Protein AF-A0A658KH07-F1 (afdb_monomer)

Foldseek 3Di:
DDDDDDDDPPPDVVVVVVVVVVVVVVVVVVVVVVVVVVVVVVVVVVVVVVVVLVVVLVVVLVVVVVVLLVLQQVVLVVLLVVVQVCVVVDDDPVNQVVSLCVQLVSQVVRPQWPKKFWAFLQQFTSHMVDPPDRDGDGCCVPPLFVCLQVDLDQGWDFDAFDQDPVPRATWTKIKGFRAHPVSHGGTMIITTGGPVSSVVVSVPRDDPPPDDDDDADPVGHD

Organism: NCBI:txid251724

Sequence (222 aa):
MKHVYRPSVRLAPSMLTKALIGFIALVCVSLVLATAWQMNQSRRERVATATITVSNIVLAAEQQAQDTVRQADNTLRDLVERVERVEHDGVEGPQQARLAKRMAQDVLNVNGIQGLFIYDAQGNWVANSFSRGIQLKNNSDRAYFVYHRDNADESIHIGSIIESRSTGDRVIPISRRINTADGTFAGVALATVPVAYFQSFFKRMDVDDKGVIFLALNNGDL

pLDDT: mean 85.69, std 12.91, range [44.59, 98.06]

Nearest PDB structures (foldseek):
  3lif-assembly2_B  TM=9.252E-01  e=1.964E-10  Rhodopseudomonas palustris
  4jgp-assembly1_B  TM=6.592E-01  e=9.433E-08  Bacillus subtilis subsp. subtilis str. 168
  7dud-assembly1_B  TM=7.055E-01  e=9.526E-06  Staphylococcus aureus
  4ywz-assembly2_A  TM=7.129E-01  e=6.187E-05  Staphylococcus aureus
  6iov-assembly1_B-2  TM=5.496E-01  e=1.229E-04  Vibrio cholerae

Structure (mmCIF, N/CA/C/O backbone):
data_AF-A0A658KH07-F1
#
_entry.id   AF-A0A658KH07-F1
#
loop_
_atom_site.group_PDB
_atom_site.id
_atom_site.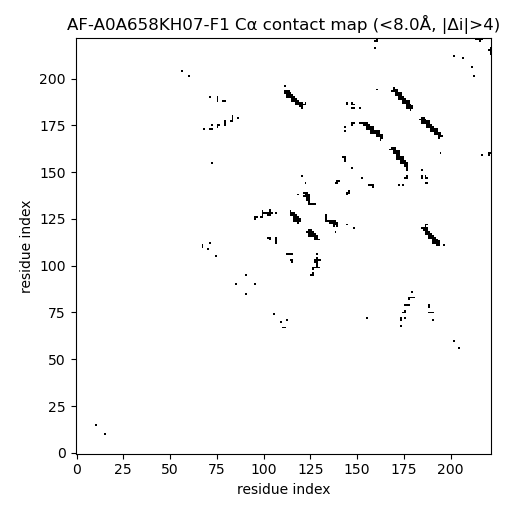type_symbol
_atom_site.label_atom_id
_atom_site.label_alt_id
_atom_site.label_comp_id
_atom_site.label_asym_id
_atom_site.label_entity_id
_atom_site.label_seq_id
_atom_site.pdbx_PDB_ins_code
_atom_site.Cartn_x
_atom_site.Cartn_y
_atom_site.Cartn_z
_atom_site.occupancy
_atom_site.B_iso_or_equiv
_atom_site.auth_seq_id
_atom_site.auth_comp_id
_atom_site.auth_asym_id
_atom_site.auth_atom_id
_atom_site.pdbx_PDB_model_num
ATOM 1 N N . MET A 1 1 ? 80.706 3.702 -67.079 1.00 48.28 1 MET A N 1
ATOM 2 C CA . MET A 1 1 ? 79.415 4.426 -67.018 1.00 48.28 1 MET A CA 1
ATOM 3 C C . MET A 1 1 ? 78.504 3.911 -68.130 1.00 48.28 1 MET A C 1
ATOM 5 O O . MET A 1 1 ? 78.851 4.071 -69.290 1.00 48.28 1 MET A O 1
ATOM 9 N N . LYS A 1 2 ? 77.386 3.250 -67.800 1.00 44.97 2 LYS A N 1
ATOM 10 C CA . LYS A 1 2 ? 76.281 2.951 -68.732 1.00 44.97 2 LYS A CA 1
ATOM 11 C C . LYS A 1 2 ? 74.980 3.340 -68.026 1.00 44.97 2 LYS A C 1
ATOM 13 O O . LYS A 1 2 ? 74.675 2.794 -66.970 1.00 44.97 2 LYS A O 1
ATOM 18 N N . HIS A 1 3 ? 74.290 4.343 -68.563 1.00 50.62 3 HIS A N 1
ATOM 19 C CA . HIS A 1 3 ? 73.028 4.861 -68.036 1.00 50.62 3 HIS A CA 1
ATOM 20 C C . HIS A 1 3 ? 71.914 3.819 -68.202 1.00 50.62 3 HIS A C 1
ATOM 22 O O . HIS A 1 3 ? 71.651 3.357 -69.310 1.00 50.62 3 HIS A O 1
ATOM 28 N N . VAL A 1 4 ? 71.257 3.466 -67.098 1.00 56.69 4 VAL A N 1
ATOM 29 C CA . VAL A 1 4 ? 70.065 2.609 -67.074 1.00 56.69 4 VAL A CA 1
ATOM 30 C C . VAL A 1 4 ? 68.840 3.475 -67.379 1.00 56.69 4 VAL A C 1
ATOM 32 O O . VAL A 1 4 ? 68.503 4.373 -66.609 1.00 56.69 4 VAL A O 1
ATOM 35 N N . TYR A 1 5 ? 68.181 3.214 -68.507 1.00 53.81 5 TYR A N 1
ATOM 36 C CA . TYR A 1 5 ? 66.928 3.856 -68.907 1.00 53.81 5 TYR A CA 1
ATOM 37 C C . TYR A 1 5 ? 65.752 3.160 -68.205 1.00 53.81 5 TYR A C 1
ATOM 39 O O . TYR A 1 5 ? 65.495 1.981 -68.445 1.00 53.81 5 TYR A O 1
ATOM 47 N N . ARG A 1 6 ? 65.047 3.869 -67.315 1.00 51.59 6 ARG A N 1
ATOM 48 C CA . ARG A 1 6 ? 63.796 3.391 -66.703 1.00 51.59 6 ARG A CA 1
ATOM 49 C C . ARG A 1 6 ? 62.614 3.806 -67.589 1.00 51.59 6 ARG A C 1
ATOM 51 O O . ARG A 1 6 ? 62.424 5.008 -67.775 1.00 51.59 6 ARG A O 1
ATOM 58 N N . PRO A 1 7 ? 61.803 2.872 -68.116 1.00 48.72 7 PRO A N 1
ATOM 59 C CA . PRO A 1 7 ? 60.614 3.237 -68.872 1.00 48.72 7 PRO A CA 1
ATOM 60 C C . PRO A 1 7 ? 59.591 3.869 -67.921 1.00 48.72 7 PRO A C 1
ATOM 62 O O . PRO A 1 7 ? 59.167 3.259 -66.940 1.00 48.72 7 PRO A O 1
ATOM 65 N N . SER A 1 8 ? 59.206 5.113 -68.199 1.00 56.94 8 SER A N 1
ATOM 66 C CA . SER A 1 8 ? 58.092 5.769 -67.517 1.00 56.94 8 SER A CA 1
ATOM 67 C C . SER A 1 8 ? 56.792 5.263 -68.138 1.00 56.94 8 SER A C 1
ATOM 69 O O . SER A 1 8 ? 56.456 5.591 -69.273 1.00 56.94 8 SER A O 1
ATOM 71 N N . VAL A 1 9 ? 56.066 4.419 -67.404 1.00 60.84 9 VAL A N 1
ATOM 72 C CA . VAL A 1 9 ? 54.724 3.975 -67.794 1.00 60.84 9 VAL A CA 1
ATOM 73 C C . VAL A 1 9 ? 53.799 5.192 -67.733 1.00 60.84 9 VAL A C 1
ATOM 75 O O . VAL A 1 9 ? 53.336 5.584 -66.664 1.00 60.84 9 VAL A O 1
ATOM 78 N N . ARG A 1 10 ? 53.551 5.836 -68.878 1.00 58.81 10 ARG A N 1
ATOM 79 C CA . ARG A 1 10 ? 52.504 6.857 -69.003 1.00 58.81 10 ARG A CA 1
ATOM 80 C C . ARG A 1 10 ? 51.160 6.136 -69.056 1.00 58.81 10 ARG A C 1
ATOM 82 O O . ARG A 1 10 ? 50.772 5.614 -70.096 1.00 58.81 10 ARG A O 1
ATOM 89 N N . LEU A 1 11 ? 50.479 6.066 -67.916 1.00 57.81 11 LEU A N 1
ATOM 90 C CA . LEU A 1 11 ? 49.104 5.576 -67.825 1.00 57.81 11 LEU A CA 1
ATOM 91 C C . LEU A 1 11 ? 48.203 6.407 -68.752 1.00 57.81 11 LEU A C 1
ATOM 93 O O . LEU A 1 11 ? 48.223 7.637 -68.700 1.00 57.81 11 LEU A O 1
ATOM 97 N N . ALA A 1 12 ? 47.414 5.741 -69.598 1.00 65.38 12 ALA A N 1
ATOM 98 C CA . ALA A 1 12 ? 46.430 6.419 -70.435 1.00 65.38 12 ALA A CA 1
ATOM 99 C C . ALA A 1 12 ? 45.398 7.142 -69.541 1.00 65.38 12 ALA A C 1
ATOM 101 O O . ALA A 1 12 ? 44.956 6.561 -68.543 1.00 65.38 12 ALA A O 1
ATOM 102 N N . PRO A 1 13 ? 44.969 8.373 -69.881 1.00 69.56 13 PRO A N 1
ATOM 103 C CA . PRO A 1 13 ? 44.075 9.172 -69.037 1.00 69.56 13 PRO A CA 1
ATOM 104 C C . PRO A 1 13 ? 42.762 8.447 -68.687 1.00 69.56 13 PRO A C 1
ATOM 106 O O . PRO A 1 13 ? 42.259 8.589 -67.578 1.00 69.56 13 PRO A O 1
ATOM 109 N N . SER A 1 14 ? 42.264 7.570 -69.567 1.00 72.69 14 SER A N 1
ATOM 110 C CA . SER A 1 14 ? 41.072 6.744 -69.326 1.00 72.69 14 SER A CA 1
ATOM 111 C C . SER A 1 14 ? 41.254 5.652 -68.259 1.00 72.69 14 SER A C 1
ATOM 113 O O . SER A 1 14 ? 40.282 5.278 -67.601 1.00 72.69 14 SER A O 1
ATOM 115 N N . MET A 1 15 ? 42.474 5.140 -68.053 1.00 79.00 15 MET A N 1
ATOM 116 C CA . MET A 1 15 ? 42.769 4.161 -66.996 1.00 79.00 15 MET A CA 1
ATOM 117 C C . MET A 1 15 ? 42.831 4.831 -65.620 1.00 79.00 15 MET A C 1
ATOM 119 O O . MET A 1 15 ? 42.319 4.276 -64.649 1.00 79.00 15 MET A O 1
ATOM 123 N N . LEU A 1 16 ? 43.383 6.046 -65.550 1.00 82.06 16 LEU A N 1
ATOM 124 C CA . LEU A 1 16 ? 43.396 6.875 -64.340 1.00 82.06 16 LEU A CA 1
ATOM 125 C C . LEU A 1 16 ? 41.977 7.254 -63.894 1.00 82.06 16 LEU A C 1
ATOM 127 O O . LEU A 1 16 ? 41.654 7.111 -62.717 1.00 82.06 16 LEU A O 1
ATOM 131 N N . THR A 1 17 ? 41.101 7.656 -64.822 1.00 84.88 17 THR A N 1
ATOM 132 C CA . THR A 1 17 ? 39.700 7.977 -64.498 1.00 84.88 17 THR A CA 1
ATOM 133 C C . THR A 1 17 ? 38.938 6.763 -63.961 1.00 84.88 17 THR A C 1
ATOM 135 O O . THR A 1 17 ? 38.240 6.879 -62.957 1.00 84.88 17 THR A O 1
ATOM 138 N N . LYS A 1 18 ? 39.096 5.578 -64.571 1.00 87.94 18 LYS A N 1
ATOM 139 C CA . LYS A 1 18 ? 38.458 4.339 -64.085 1.00 87.94 18 LYS A CA 1
ATOM 140 C C . LYS A 1 18 ? 38.958 3.934 -62.696 1.00 87.94 18 LYS A C 1
ATOM 142 O O . LYS A 1 18 ? 38.151 3.540 -61.858 1.00 87.94 18 LYS A O 1
ATOM 147 N N . ALA A 1 19 ? 40.261 4.063 -62.441 1.00 89.56 19 ALA A N 1
ATOM 148 C CA . ALA A 1 19 ? 40.843 3.791 -61.128 1.00 89.56 19 ALA A CA 1
ATOM 149 C C . ALA A 1 19 ? 40.321 4.763 -60.056 1.00 89.56 19 ALA A C 1
ATOM 151 O O . ALA A 1 19 ? 39.967 4.330 -58.962 1.00 89.56 19 ALA A O 1
ATOM 152 N N . LEU A 1 20 ? 40.203 6.054 -60.386 1.00 93.00 20 LEU A N 1
ATOM 153 C CA . LEU A 1 20 ? 39.648 7.064 -59.483 1.00 93.00 20 LEU A CA 1
ATOM 154 C C . LEU A 1 20 ? 38.175 6.786 -59.152 1.00 93.00 20 LEU A C 1
ATOM 156 O O . LEU A 1 20 ? 37.800 6.819 -57.984 1.00 93.00 20 LEU A O 1
ATOM 160 N N . ILE A 1 21 ? 37.353 6.459 -60.156 1.00 93.38 21 ILE A N 1
ATOM 161 C CA . ILE A 1 21 ? 35.941 6.094 -59.952 1.00 93.38 21 ILE A CA 1
ATOM 162 C C . ILE A 1 21 ? 35.830 4.852 -59.061 1.00 93.38 21 ILE A C 1
ATOM 164 O O . ILE A 1 21 ? 35.035 4.844 -58.124 1.00 93.38 21 ILE A O 1
ATOM 168 N N . GLY A 1 22 ? 36.647 3.824 -59.313 1.00 94.31 22 GLY A N 1
ATOM 169 C CA . GLY A 1 22 ? 36.680 2.616 -58.486 1.00 94.31 22 GLY A CA 1
ATOM 170 C C . GLY A 1 22 ? 37.075 2.903 -57.036 1.00 94.31 22 GLY A C 1
ATOM 171 O O . GLY A 1 22 ? 36.444 2.388 -56.117 1.00 94.31 22 GLY A O 1
ATOM 172 N N . PHE A 1 23 ? 38.066 3.772 -56.821 1.00 94.56 23 PHE A N 1
ATOM 173 C CA . PHE A 1 23 ? 38.479 4.197 -55.485 1.00 94.56 23 PHE A CA 1
ATOM 174 C C . PHE A 1 23 ? 37.371 4.967 -54.755 1.00 94.56 23 PHE A C 1
ATOM 176 O O . PHE A 1 23 ? 37.061 4.644 -53.612 1.00 94.56 23 PHE A O 1
ATOM 183 N N . ILE A 1 24 ? 36.727 5.933 -55.422 1.00 95.31 24 ILE A N 1
ATOM 184 C CA . ILE A 1 24 ? 35.600 6.688 -54.852 1.00 95.31 24 ILE A CA 1
ATOM 185 C C . ILE A 1 24 ? 34.456 5.738 -54.481 1.00 95.31 24 ILE A C 1
ATOM 187 O O . ILE A 1 24 ? 33.947 5.804 -53.365 1.00 95.31 24 ILE A O 1
ATOM 191 N N . ALA A 1 25 ? 34.090 4.815 -55.376 1.00 95.38 25 ALA A N 1
ATOM 192 C CA . ALA A 1 25 ? 33.047 3.829 -55.110 1.00 95.38 25 ALA A CA 1
ATOM 193 C C . ALA A 1 25 ? 33.390 2.948 -53.898 1.00 95.38 25 ALA A C 1
ATOM 195 O O . ALA A 1 25 ? 32.535 2.722 -53.043 1.00 95.38 25 ALA A O 1
ATOM 196 N N . LEU A 1 26 ? 34.644 2.504 -53.780 1.00 96.12 26 LEU A N 1
ATOM 197 C CA . LEU A 1 26 ? 35.117 1.713 -52.644 1.00 96.12 26 LEU A CA 1
ATOM 198 C C . LEU A 1 26 ? 35.025 2.493 -51.325 1.00 96.12 26 LEU A C 1
ATOM 200 O O . LEU A 1 26 ? 34.561 1.940 -50.328 1.00 96.12 26 LEU A O 1
ATOM 204 N N . VAL A 1 27 ? 35.410 3.772 -51.320 1.00 96.12 27 VAL A N 1
ATOM 205 C CA . VAL A 1 27 ? 35.283 4.651 -50.145 1.00 96.12 27 VAL A CA 1
ATOM 206 C C . VAL A 1 27 ? 33.814 4.865 -49.773 1.00 96.12 27 VAL A C 1
ATOM 208 O O . VAL A 1 27 ? 33.457 4.791 -48.601 1.00 96.12 27 VAL A O 1
ATOM 211 N N . CYS A 1 28 ? 32.926 5.076 -50.746 1.00 96.19 28 CYS A N 1
ATOM 212 C CA . CYS A 1 28 ? 31.494 5.198 -50.473 1.00 96.19 28 CYS A CA 1
ATOM 213 C C . CYS A 1 28 ? 30.920 3.912 -49.862 1.00 96.19 28 CYS A C 1
ATOM 215 O O . CYS A 1 28 ? 30.191 3.977 -48.874 1.00 96.19 28 CYS A O 1
ATOM 217 N N . VAL A 1 29 ? 31.274 2.742 -50.403 1.00 96.69 29 VAL A N 1
ATOM 218 C CA . VAL A 1 29 ? 30.827 1.445 -49.872 1.00 96.69 29 VAL A CA 1
ATOM 219 C C . VAL A 1 29 ? 31.353 1.217 -48.454 1.00 96.69 29 VAL A C 1
ATOM 221 O O . VAL A 1 29 ? 30.588 0.789 -47.590 1.00 96.69 29 VAL A O 1
ATOM 224 N N . SER A 1 30 ? 32.621 1.534 -48.176 1.00 95.75 30 SER A N 1
ATOM 225 C CA . SER A 1 30 ? 33.183 1.364 -46.832 1.00 95.75 30 SER A CA 1
ATOM 226 C C . SER A 1 30 ? 32.513 2.281 -45.806 1.00 95.75 30 SER A C 1
ATOM 228 O O . SER A 1 30 ? 32.202 1.828 -44.706 1.00 95.75 30 SER A O 1
ATOM 230 N N . LEU A 1 31 ? 32.196 3.527 -46.177 1.00 96.25 31 LEU A N 1
ATOM 231 C CA . LEU A 1 31 ? 31.442 4.455 -45.329 1.00 96.25 31 LEU A CA 1
ATOM 232 C C . LEU A 1 31 ? 30.013 3.960 -45.057 1.00 96.25 31 LEU A C 1
ATOM 234 O O . LEU A 1 31 ? 29.546 4.024 -43.918 1.00 96.25 31 LEU A O 1
ATOM 238 N N . VAL A 1 32 ? 29.321 3.423 -46.065 1.00 96.19 32 VAL A N 1
ATOM 239 C CA . VAL A 1 32 ? 27.976 2.841 -45.894 1.00 96.19 32 VAL A CA 1
ATOM 240 C C . VAL A 1 32 ? 28.018 1.624 -44.967 1.00 96.19 32 VAL A C 1
ATOM 242 O O . VAL A 1 32 ? 27.189 1.506 -44.069 1.00 96.19 32 VAL A O 1
ATOM 245 N N . LEU A 1 33 ? 29.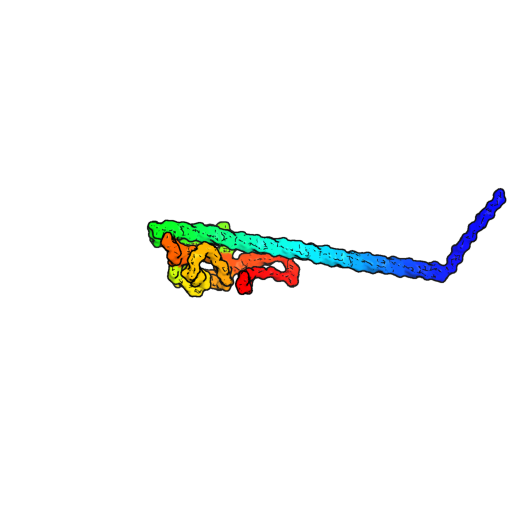006 0.741 -45.124 1.00 96.62 33 LEU A N 1
ATOM 246 C CA . LEU A 1 33 ? 29.155 -0.429 -44.255 1.00 96.62 33 LEU A CA 1
ATOM 247 C C . LEU A 1 33 ? 29.499 -0.031 -42.816 1.00 96.62 33 LEU A C 1
ATOM 249 O O . LEU A 1 33 ? 28.896 -0.553 -41.879 1.00 96.62 33 LEU A O 1
ATOM 253 N N . ALA A 1 34 ? 30.417 0.921 -42.633 1.00 95.38 34 ALA A N 1
ATOM 254 C CA . ALA A 1 34 ? 30.789 1.424 -41.315 1.00 95.38 34 ALA A CA 1
ATOM 255 C C . ALA A 1 34 ? 29.597 2.078 -40.601 1.00 95.38 34 ALA A C 1
ATOM 257 O O . ALA A 1 34 ? 29.340 1.789 -39.434 1.00 95.38 34 ALA A O 1
ATOM 258 N N . THR A 1 35 ? 28.821 2.906 -41.305 1.00 94.25 35 THR A N 1
ATOM 259 C CA . THR A 1 35 ? 27.626 3.552 -40.735 1.00 94.25 35 THR A CA 1
ATOM 260 C C . THR A 1 35 ? 26.515 2.548 -40.432 1.00 94.25 35 THR A C 1
ATOM 262 O O . THR A 1 35 ? 25.900 2.635 -39.370 1.00 94.25 35 THR A O 1
ATOM 265 N N . ALA A 1 36 ? 26.284 1.554 -41.295 1.00 94.56 36 ALA A N 1
ATOM 266 C CA . ALA A 1 36 ? 25.320 0.484 -41.041 1.00 94.56 36 ALA A CA 1
ATOM 267 C C . ALA A 1 36 ? 25.716 -0.371 -39.826 1.00 94.56 36 ALA A C 1
ATOM 269 O O . ALA A 1 36 ? 24.868 -0.707 -38.993 1.00 94.56 36 ALA A O 1
ATOM 270 N N . TRP A 1 37 ? 27.005 -0.682 -39.684 1.00 95.81 37 TRP A N 1
ATOM 271 C CA . TRP A 1 37 ? 27.513 -1.413 -38.529 1.00 95.81 37 TRP A CA 1
ATOM 272 C C . TRP A 1 37 ? 27.390 -0.592 -37.241 1.00 95.81 37 TRP A C 1
ATOM 274 O O . TRP A 1 37 ? 26.835 -1.091 -36.260 1.00 95.81 37 TRP A O 1
ATOM 284 N N . GLN A 1 38 ? 27.788 0.683 -37.273 1.00 94.25 38 GLN A N 1
ATOM 285 C CA . GLN A 1 38 ? 27.636 1.613 -36.152 1.00 94.25 38 GLN A CA 1
ATOM 286 C C . GLN A 1 38 ? 26.167 1.759 -35.732 1.00 94.25 38 GLN A C 1
ATOM 288 O O . GLN A 1 38 ? 25.852 1.778 -34.543 1.00 94.25 38 GLN A O 1
ATOM 293 N N . MET A 1 39 ? 25.248 1.815 -36.699 1.00 92.62 39 MET A N 1
ATOM 294 C CA . MET A 1 39 ? 23.808 1.872 -36.450 1.00 92.62 39 MET A CA 1
ATOM 295 C C . MET A 1 39 ? 23.317 0.613 -35.729 1.00 92.62 39 MET A C 1
ATOM 297 O O . MET A 1 39 ? 22.548 0.706 -34.774 1.00 92.62 39 MET A O 1
ATOM 301 N N . ASN A 1 40 ? 23.751 -0.570 -36.170 1.00 93.56 40 ASN A N 1
ATOM 302 C CA . ASN A 1 40 ? 23.370 -1.833 -35.542 1.00 93.56 40 ASN A CA 1
ATOM 303 C C . ASN A 1 40 ? 23.936 -1.951 -34.120 1.00 93.56 40 ASN A C 1
ATOM 305 O O . ASN A 1 40 ? 23.230 -2.372 -33.205 1.00 93.56 40 ASN A O 1
ATOM 309 N N . GLN A 1 41 ? 25.181 -1.522 -33.922 1.00 92.62 41 GLN A N 1
ATOM 310 C CA . GLN A 1 41 ? 25.820 -1.504 -32.612 1.00 92.62 41 GLN A CA 1
ATOM 311 C C . GLN A 1 41 ? 25.099 -0.546 -31.655 1.00 92.62 41 GLN A C 1
ATOM 313 O O . GLN A 1 41 ? 24.686 -0.955 -30.572 1.00 92.62 41 GLN A O 1
ATOM 318 N N . SER A 1 42 ? 24.814 0.681 -32.103 1.00 90.62 42 SER A N 1
ATOM 319 C CA . SER A 1 42 ? 24.054 1.656 -31.313 1.00 90.62 42 SER A CA 1
ATOM 320 C C . SER A 1 42 ? 22.647 1.157 -30.974 1.00 90.62 42 SER A C 1
ATOM 322 O O . SER A 1 42 ? 22.163 1.383 -29.867 1.00 90.62 42 SER A O 1
ATOM 324 N N . ARG A 1 43 ? 21.976 0.442 -31.889 1.00 88.06 43 ARG A N 1
ATOM 325 C CA . ARG A 1 43 ? 20.673 -0.183 -31.602 1.00 88.06 43 ARG A CA 1
ATOM 326 C C . ARG A 1 43 ? 20.776 -1.220 -30.486 1.00 88.06 43 ARG A C 1
ATOM 328 O O . ARG A 1 43 ? 19.936 -1.209 -29.592 1.00 88.06 43 ARG A O 1
ATOM 335 N N . ARG A 1 44 ? 21.790 -2.090 -30.519 1.00 90.19 44 ARG A N 1
ATOM 336 C CA . ARG A 1 44 ? 22.006 -3.116 -29.484 1.00 90.19 44 ARG A CA 1
ATOM 337 C C . ARG A 1 44 ? 22.289 -2.496 -28.121 1.00 90.19 44 ARG A C 1
ATOM 339 O O . ARG A 1 44 ? 21.702 -2.922 -27.134 1.00 90.19 44 ARG A O 1
ATOM 346 N N . GLU A 1 45 ? 23.126 -1.465 -28.087 1.00 90.31 45 GLU A N 1
ATOM 347 C CA . GLU A 1 45 ? 23.443 -0.728 -26.862 1.00 90.31 45 GLU A CA 1
ATOM 348 C C . GLU A 1 45 ? 22.200 -0.044 -26.286 1.00 90.31 45 GLU A C 1
ATOM 350 O O . GLU A 1 45 ? 21.904 -0.222 -25.110 1.00 90.31 45 GLU A O 1
ATOM 355 N N . ARG A 1 46 ? 21.400 0.638 -27.118 1.00 85.12 46 ARG A N 1
ATOM 356 C CA . ARG A 1 46 ? 20.141 1.271 -26.684 1.00 85.12 46 ARG A CA 1
ATOM 357 C C . ARG A 1 46 ? 19.160 0.269 -26.081 1.00 85.12 46 ARG A C 1
ATOM 359 O O . ARG A 1 46 ? 18.553 0.573 -25.061 1.00 85.12 46 ARG A O 1
ATOM 366 N N . VAL A 1 47 ? 19.008 -0.909 -26.692 1.00 85.62 47 VAL A N 1
ATOM 367 C CA . VAL A 1 47 ? 18.134 -1.968 -26.159 1.00 85.62 47 VAL A CA 1
ATOM 368 C C . VAL A 1 47 ? 18.668 -2.481 -24.825 1.00 85.62 47 VAL A C 1
ATOM 370 O O . VAL A 1 47 ? 17.906 -2.557 -23.869 1.00 85.62 47 VAL A O 1
ATOM 373 N N . ALA A 1 48 ? 19.969 -2.767 -24.726 1.00 88.88 48 ALA A N 1
ATOM 374 C CA . ALA A 1 48 ? 20.575 -3.243 -23.484 1.00 88.88 48 ALA A CA 1
ATOM 375 C C . ALA A 1 48 ? 20.435 -2.222 -22.342 1.00 88.88 48 ALA A C 1
ATOM 377 O O . ALA A 1 48 ? 20.025 -2.582 -21.239 1.00 88.88 48 ALA A O 1
ATOM 378 N N . THR A 1 49 ? 20.708 -0.942 -22.610 1.00 85.62 49 THR A N 1
ATOM 379 C CA . THR A 1 49 ? 20.515 0.138 -21.636 1.00 85.62 49 THR A CA 1
ATOM 380 C C . THR A 1 49 ? 19.047 0.267 -21.233 1.00 85.62 49 THR A C 1
ATOM 382 O O . THR A 1 49 ? 18.766 0.336 -20.041 1.00 85.62 49 THR A O 1
ATOM 385 N N . ALA A 1 50 ? 18.108 0.230 -22.185 1.00 81.19 50 ALA A N 1
ATOM 386 C CA . ALA A 1 50 ? 16.677 0.288 -21.882 1.00 81.19 50 ALA A CA 1
ATOM 387 C C . ALA A 1 50 ? 16.227 -0.882 -20.992 1.00 81.19 50 ALA A C 1
ATOM 389 O O . ALA A 1 50 ? 15.507 -0.665 -20.021 1.00 81.19 50 ALA A O 1
ATOM 390 N N . THR A 1 51 ? 16.695 -2.106 -21.264 1.00 84.25 51 THR A N 1
ATOM 391 C CA . THR A 1 51 ? 16.402 -3.279 -20.427 1.00 84.25 51 THR A CA 1
ATOM 392 C C . THR A 1 51 ? 16.905 -3.097 -18.997 1.00 84.25 51 THR A C 1
ATOM 394 O O . THR A 1 51 ? 16.161 -3.362 -18.055 1.00 84.25 51 THR A O 1
ATOM 397 N N . ILE A 1 52 ? 18.138 -2.613 -18.818 1.00 86.00 52 ILE A N 1
ATOM 398 C CA . ILE A 1 52 ? 18.712 -2.376 -17.485 1.00 86.00 52 ILE A CA 1
ATOM 399 C C . ILE A 1 52 ? 17.925 -1.291 -16.741 1.00 86.00 52 ILE A C 1
ATOM 401 O O . ILE A 1 52 ? 17.565 -1.482 -15.581 1.00 86.00 52 ILE A O 1
ATOM 405 N N . THR A 1 53 ? 17.610 -0.175 -17.404 1.00 83.25 53 THR A N 1
ATOM 406 C CA . THR A 1 53 ? 16.843 0.923 -16.800 1.00 83.25 53 THR A CA 1
ATOM 407 C C . THR A 1 53 ? 15.456 0.462 -16.362 1.00 83.25 53 THR A C 1
ATOM 409 O O . THR A 1 53 ? 15.081 0.682 -15.212 1.00 83.25 53 THR A O 1
ATOM 412 N N . VAL A 1 54 ? 14.717 -0.235 -17.232 1.00 82.88 54 VAL A N 1
ATOM 413 C CA . VAL A 1 54 ? 13.387 -0.766 -16.897 1.00 82.88 54 VAL A CA 1
ATOM 414 C C . VAL A 1 54 ? 13.474 -1.770 -15.749 1.00 82.88 54 VAL A C 1
ATOM 416 O O . VAL A 1 54 ? 12.668 -1.700 -14.827 1.00 82.88 54 VAL A O 1
ATOM 419 N N . SER A 1 55 ? 14.473 -2.657 -15.747 1.00 86.19 55 SER A N 1
ATOM 420 C CA . SER A 1 55 ? 14.670 -3.606 -14.646 1.00 86.19 55 SER A CA 1
ATOM 421 C C . SER A 1 55 ? 14.897 -2.892 -13.313 1.00 86.19 55 SER A C 1
ATOM 423 O O . SER A 1 55 ? 14.304 -3.275 -12.310 1.00 86.19 55 SER A O 1
ATOM 425 N N . ASN A 1 56 ? 15.715 -1.839 -13.290 1.00 87.00 56 ASN A N 1
ATOM 426 C CA . ASN A 1 56 ? 15.975 -1.071 -12.071 1.00 87.00 56 ASN A CA 1
ATOM 427 C C . ASN A 1 56 ? 14.727 -0.317 -11.586 1.00 87.00 56 ASN A C 1
ATOM 429 O O . ASN A 1 56 ? 14.476 -0.266 -10.386 1.00 87.00 56 ASN A O 1
ATOM 433 N N . ILE A 1 57 ? 13.932 0.229 -12.510 1.00 85.88 57 ILE A N 1
ATOM 434 C CA . ILE A 1 57 ? 12.644 0.877 -12.218 1.00 85.88 57 ILE A CA 1
ATOM 435 C C . ILE A 1 57 ? 11.667 -0.120 -11.589 1.00 85.88 57 ILE A C 1
ATOM 437 O O . ILE A 1 57 ? 11.065 0.180 -10.560 1.00 85.88 57 ILE A O 1
ATOM 441 N N . VAL A 1 58 ? 11.530 -1.314 -12.175 1.00 85.50 58 VAL A N 1
ATOM 442 C CA . VAL A 1 58 ? 10.640 -2.364 -11.658 1.00 85.50 58 VAL A CA 1
ATOM 443 C C . VAL A 1 58 ? 11.091 -2.824 -10.276 1.00 85.50 58 VAL A C 1
ATOM 445 O O . VAL A 1 58 ? 10.267 -2.879 -9.370 1.00 85.50 58 VAL A O 1
ATOM 448 N N . LEU A 1 59 ? 12.389 -3.068 -10.080 1.00 89.06 59 LEU A N 1
ATOM 449 C CA . LEU A 1 59 ? 12.936 -3.449 -8.775 1.00 89.06 59 LEU A CA 1
ATOM 450 C C . LEU A 1 59 ? 12.696 -2.365 -7.715 1.00 89.06 59 LEU A C 1
ATOM 452 O O . LEU A 1 59 ? 12.307 -2.674 -6.593 1.00 89.06 59 LEU A O 1
ATOM 456 N N . ALA A 1 60 ? 12.878 -1.088 -8.063 1.00 88.12 60 ALA A N 1
ATOM 457 C CA . ALA A 1 60 ? 12.603 0.019 -7.150 1.00 88.12 60 ALA A CA 1
ATOM 458 C C . ALA A 1 60 ? 11.105 0.141 -6.818 1.00 88.12 60 ALA A C 1
ATOM 460 O O . ALA A 1 60 ? 10.747 0.401 -5.669 1.00 88.12 60 ALA A O 1
ATOM 461 N N . ALA A 1 61 ? 10.227 -0.060 -7.804 1.00 87.19 61 ALA A N 1
ATOM 462 C CA . ALA A 1 61 ? 8.780 -0.059 -7.609 1.00 87.19 61 ALA A CA 1
ATOM 463 C C . ALA A 1 61 ? 8.316 -1.222 -6.721 1.00 87.19 61 ALA A C 1
ATOM 465 O O . ALA A 1 61 ? 7.520 -1.011 -5.805 1.00 87.19 61 ALA A O 1
ATOM 466 N N . GLU A 1 62 ? 8.840 -2.425 -6.963 1.00 88.50 62 GLU A N 1
ATOM 467 C CA . GLU A 1 62 ? 8.580 -3.614 -6.154 1.00 88.50 62 GLU A CA 1
ATOM 468 C C . GLU A 1 62 ? 9.032 -3.393 -4.710 1.00 88.50 62 GLU A C 1
ATOM 470 O O . GLU A 1 62 ? 8.238 -3.569 -3.786 1.00 88.50 62 GLU A O 1
ATOM 475 N N . GLN A 1 63 ? 10.270 -2.931 -4.516 1.00 91.31 63 GLN A N 1
ATOM 476 C CA . GLN A 1 63 ? 10.818 -2.642 -3.195 1.00 91.31 63 GLN A CA 1
ATOM 477 C C . GLN A 1 63 ? 9.956 -1.615 -2.452 1.00 91.31 63 GLN A C 1
ATOM 479 O O . GLN A 1 63 ? 9.580 -1.835 -1.303 1.00 91.31 63 GLN A O 1
ATOM 484 N N . GLN A 1 64 ? 9.561 -0.529 -3.123 1.00 90.38 64 GLN A N 1
ATOM 485 C CA . GLN A 1 64 ? 8.704 0.495 -2.530 1.00 90.38 64 GLN A CA 1
ATOM 486 C C . GLN A 1 64 ? 7.332 -0.059 -2.120 1.00 90.38 64 GLN A C 1
ATOM 488 O O . GLN A 1 64 ? 6.818 0.293 -1.054 1.00 90.38 64 GLN A O 1
ATOM 493 N N . ALA A 1 65 ? 6.721 -0.911 -2.947 1.00 90.06 65 ALA A N 1
ATOM 494 C CA . ALA A 1 65 ? 5.446 -1.545 -2.627 1.00 90.06 65 ALA A CA 1
ATOM 495 C C . ALA A 1 65 ? 5.584 -2.491 -1.425 1.00 90.06 65 ALA A C 1
ATOM 497 O O . ALA A 1 65 ? 4.805 -2.389 -0.475 1.00 90.06 65 ALA A O 1
ATOM 498 N N . GLN A 1 66 ? 6.610 -3.348 -1.425 1.00 92.25 66 GLN A N 1
ATOM 499 C CA . GLN A 1 66 ? 6.897 -4.268 -0.324 1.00 92.25 66 GLN A CA 1
ATOM 500 C C . GLN A 1 66 ? 7.161 -3.528 0.990 1.00 92.25 66 GLN A C 1
ATOM 502 O O . GLN A 1 66 ? 6.612 -3.911 2.022 1.00 92.25 66 GLN A O 1
ATOM 507 N N . ASP A 1 67 ? 7.946 -2.452 0.963 1.00 93.50 67 ASP A N 1
ATOM 508 C CA . ASP A 1 67 ? 8.258 -1.668 2.159 1.00 93.50 67 ASP A CA 1
ATOM 509 C C . ASP A 1 67 ? 7.022 -0.951 2.701 1.00 93.50 67 ASP A C 1
ATOM 511 O O . ASP A 1 67 ? 6.788 -0.969 3.909 1.00 93.50 67 ASP A O 1
ATOM 515 N N . THR A 1 68 ? 6.179 -0.403 1.822 1.00 93.25 68 THR A N 1
ATOM 516 C CA . THR A 1 68 ? 4.914 0.239 2.221 1.00 93.25 68 THR A CA 1
ATOM 517 C C . THR A 1 68 ? 3.976 -0.770 2.890 1.00 93.25 68 THR A C 1
ATOM 519 O O . THR A 1 68 ? 3.420 -0.497 3.955 1.00 93.25 68 THR A O 1
ATOM 522 N N . VAL A 1 69 ? 3.829 -1.965 2.306 1.00 93.81 69 VAL A N 1
ATOM 523 C CA . VAL A 1 69 ? 2.998 -3.042 2.867 1.00 93.81 69 VAL A CA 1
ATOM 524 C C . VAL A 1 69 ? 3.566 -3.544 4.193 1.00 93.81 69 VAL A C 1
ATOM 526 O O . VAL A 1 69 ? 2.820 -3.687 5.158 1.00 93.81 69 VAL A O 1
ATOM 529 N N . ARG A 1 70 ? 4.882 -3.771 4.274 1.00 94.75 70 ARG A N 1
ATOM 530 C CA . ARG A 1 70 ? 5.553 -4.213 5.504 1.00 94.75 70 ARG A CA 1
ATOM 531 C C . ARG A 1 70 ? 5.415 -3.177 6.617 1.00 94.75 70 ARG A C 1
ATOM 533 O O . ARG A 1 70 ? 5.207 -3.542 7.771 1.00 94.75 70 ARG A O 1
ATOM 540 N N . GLN A 1 71 ? 5.515 -1.893 6.284 1.00 94.25 71 GLN A N 1
ATOM 541 C CA . GLN A 1 71 ? 5.342 -0.820 7.253 1.00 94.25 71 GLN A CA 1
ATOM 542 C C . GLN A 1 71 ? 3.899 -0.769 7.769 1.00 94.25 71 GLN A C 1
ATOM 544 O O . GLN A 1 71 ? 3.701 -0.714 8.980 1.00 94.25 71 GLN A O 1
ATOM 549 N N . ALA A 1 72 ? 2.906 -0.886 6.882 1.00 95.00 72 ALA A N 1
ATOM 550 C CA . ALA A 1 72 ? 1.504 -0.995 7.277 1.00 95.00 72 ALA A CA 1
ATOM 551 C C . ALA A 1 72 ? 1.235 -2.229 8.150 1.00 95.00 72 ALA A C 1
ATOM 553 O O . ALA A 1 72 ? 0.573 -2.103 9.176 1.00 95.00 72 ALA A O 1
ATOM 554 N N . ASP A 1 73 ? 1.782 -3.396 7.798 1.00 95.38 73 ASP A N 1
ATOM 555 C CA . ASP A 1 73 ? 1.658 -4.616 8.603 1.00 95.38 73 ASP A CA 1
ATOM 556 C C . ASP A 1 73 ? 2.215 -4.425 10.018 1.00 95.38 73 ASP A C 1
ATOM 558 O O . ASP A 1 73 ? 1.531 -4.712 10.998 1.00 95.38 73 ASP A O 1
ATOM 562 N N . ASN A 1 74 ? 3.425 -3.875 10.140 1.00 94.94 74 ASN A N 1
ATOM 563 C CA . ASN A 1 74 ? 4.047 -3.624 11.438 1.00 94.94 74 ASN A CA 1
ATOM 564 C C . ASN A 1 74 ? 3.225 -2.647 12.291 1.00 94.94 74 ASN A C 1
ATOM 566 O O . ASN A 1 74 ? 3.020 -2.898 13.478 1.00 94.94 74 ASN A O 1
ATOM 570 N N . THR A 1 75 ? 2.722 -1.563 11.693 1.00 94.62 75 THR A N 1
ATOM 571 C CA . THR A 1 75 ? 1.853 -0.603 12.387 1.00 94.62 75 THR A CA 1
ATOM 57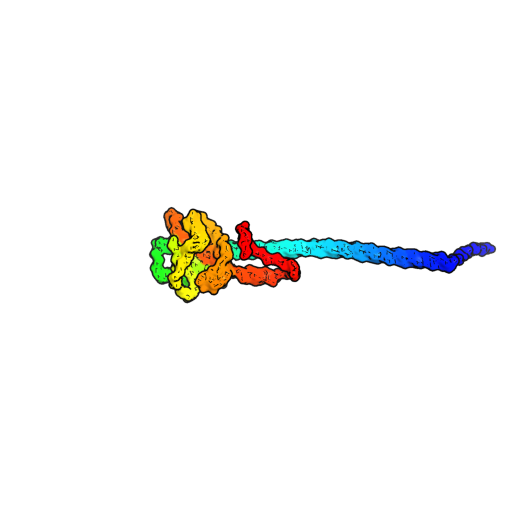2 C C . THR A 1 75 ? 0.542 -1.249 12.832 1.00 94.62 75 THR A C 1
ATOM 574 O O . THR A 1 75 ? 0.095 -1.021 13.953 1.00 94.62 75 THR A O 1
ATOM 577 N N . LEU A 1 76 ? -0.072 -2.078 11.985 1.00 95.56 76 LEU A N 1
ATOM 578 C CA . LEU A 1 76 ? -1.304 -2.779 12.335 1.00 95.56 76 LEU A CA 1
ATOM 579 C C . LEU A 1 76 ? -1.074 -3.822 13.421 1.00 95.56 76 LEU A C 1
ATOM 581 O O . LEU A 1 76 ? -1.889 -3.908 14.329 1.00 95.56 76 LEU A O 1
ATOM 585 N N . ARG A 1 77 ? 0.023 -4.582 13.373 1.00 94.81 77 ARG A N 1
ATOM 586 C CA . ARG A 1 77 ? 0.365 -5.556 14.416 1.00 94.81 77 ARG A CA 1
ATOM 587 C C . ARG A 1 77 ? 0.516 -4.878 15.778 1.00 94.81 77 ARG A C 1
ATOM 589 O O . ARG A 1 77 ? -0.123 -5.311 16.727 1.00 94.81 77 ARG A O 1
ATOM 596 N N . ASP A 1 78 ? 1.266 -3.776 15.852 1.00 92.75 78 ASP A N 1
ATOM 597 C CA . ASP A 1 78 ? 1.405 -2.993 17.091 1.00 92.75 78 ASP A CA 1
ATOM 598 C C . ASP A 1 78 ? 0.051 -2.449 17.583 1.00 92.75 78 ASP A C 1
ATOM 600 O O . ASP A 1 78 ? -0.232 -2.453 18.780 1.00 92.75 78 ASP A O 1
ATOM 604 N N . LEU A 1 79 ? -0.822 -2.022 16.665 1.00 91.50 79 LEU A N 1
ATOM 605 C CA . LEU A 1 79 ? -2.157 -1.542 17.013 1.00 91.50 79 LEU A CA 1
ATOM 606 C C . LEU A 1 79 ? -3.055 -2.660 17.564 1.00 91.50 79 LEU A C 1
ATOM 608 O O . LEU A 1 79 ? -3.708 -2.452 18.586 1.00 91.50 79 LEU A O 1
ATOM 612 N N . VAL A 1 80 ? -3.071 -3.829 16.916 1.00 92.69 80 VAL A N 1
ATOM 613 C CA . VAL A 1 80 ? -3.834 -5.009 17.356 1.00 92.69 80 VAL A CA 1
ATOM 614 C C . VAL A 1 80 ? -3.352 -5.469 18.730 1.00 92.69 80 VAL A C 1
ATOM 616 O O . VAL A 1 80 ? -4.159 -5.527 19.652 1.00 92.69 80 VAL A O 1
ATOM 619 N N . GLU A 1 81 ? -2.041 -5.651 18.919 1.00 90.56 81 GLU A N 1
ATOM 620 C CA . GLU A 1 81 ? -1.469 -6.059 20.211 1.00 90.56 81 GLU A CA 1
ATOM 621 C C . GLU A 1 81 ? -1.856 -5.108 21.355 1.00 90.56 81 GLU A C 1
ATOM 623 O O . GLU A 1 81 ? -2.038 -5.530 22.498 1.00 90.56 81 GLU A O 1
ATOM 628 N N . ARG A 1 82 ? -1.974 -3.804 21.080 1.00 87.12 82 ARG A N 1
ATOM 629 C CA . ARG A 1 82 ? -2.420 -2.823 22.079 1.00 87.12 82 ARG A CA 1
ATOM 630 C C . ARG A 1 82 ? -3.900 -2.968 22.398 1.00 87.12 82 ARG A C 1
ATOM 632 O O . ARG A 1 82 ? -4.251 -2.890 23.571 1.00 87.12 82 ARG A O 1
ATOM 639 N N . VAL A 1 83 ? -4.749 -3.126 21.384 1.00 86.38 83 VAL A N 1
ATOM 640 C CA . VAL A 1 83 ? -6.200 -3.279 21.566 1.00 86.38 83 VAL A CA 1
ATOM 641 C C . VAL A 1 83 ? -6.502 -4.548 22.360 1.00 86.38 83 VAL A C 1
ATOM 643 O O . VAL A 1 83 ? -7.218 -4.472 23.353 1.00 86.38 83 VAL A O 1
ATOM 646 N N . GLU A 1 84 ? -5.872 -5.666 22.006 1.00 84.50 84 GLU A N 1
ATOM 647 C CA . GLU A 1 84 ? -6.055 -6.957 22.683 1.00 84.50 84 GLU A CA 1
ATOM 648 C C . GLU A 1 84 ? -5.592 -6.919 24.149 1.00 84.50 84 GLU A C 1
ATOM 650 O O . GLU A 1 84 ? -6.215 -7.522 25.022 1.00 84.50 84 GLU A O 1
ATOM 655 N N . ARG A 1 85 ? -4.542 -6.145 24.469 1.00 77.44 85 ARG A N 1
ATOM 656 C CA . ARG A 1 85 ? -4.135 -5.901 25.867 1.00 77.44 85 ARG A CA 1
ATOM 657 C C . ARG A 1 85 ? -5.121 -5.023 26.630 1.00 77.44 85 ARG A C 1
ATOM 659 O O . ARG A 1 85 ? -5.274 -5.196 27.832 1.00 77.44 85 ARG A O 1
ATOM 666 N N . VAL A 1 86 ? -5.752 -4.061 25.960 1.00 69.50 86 VAL A N 1
ATOM 667 C CA . VAL A 1 86 ? -6.685 -3.124 26.596 1.00 69.50 86 VAL A CA 1
ATOM 668 C C . VAL A 1 86 ? -8.044 -3.777 26.880 1.00 69.50 86 VAL A C 1
ATOM 670 O O . VAL A 1 86 ? -8.681 -3.416 27.867 1.00 69.50 86 VAL A O 1
ATOM 673 N N . GLU A 1 87 ? -8.478 -4.771 26.096 1.00 59.34 87 GLU A N 1
ATOM 674 C CA . GLU A 1 87 ? -9.690 -5.549 26.412 1.00 59.34 87 GLU A CA 1
ATOM 675 C C . GLU A 1 87 ? -9.626 -6.228 27.794 1.00 59.34 87 GLU A C 1
ATOM 677 O O . GLU A 1 87 ? -10.667 -6.451 28.408 1.00 59.34 87 GLU A O 1
ATOM 682 N N . HIS A 1 88 ? -8.427 -6.467 28.338 1.00 50.16 88 HIS A N 1
ATOM 683 C CA . HIS A 1 88 ? -8.244 -6.953 29.711 1.00 50.16 88 HIS A CA 1
ATOM 684 C C . HIS A 1 88 ? -8.590 -5.911 30.794 1.00 50.16 88 HIS A C 1
ATOM 686 O O . HIS A 1 88 ? -8.973 -6.292 31.899 1.00 50.16 88 HIS A O 1
ATOM 692 N N . ASP A 1 89 ? -8.493 -4.615 30.477 1.00 47.31 89 ASP A N 1
ATOM 693 C CA . ASP A 1 89 ? -8.618 -3.504 31.434 1.00 47.31 89 ASP A CA 1
ATOM 694 C C . ASP A 1 89 ? -9.916 -2.683 31.260 1.00 47.31 89 ASP A C 1
ATOM 696 O O . ASP A 1 89 ? -10.197 -1.789 32.061 1.00 47.31 89 ASP A O 1
ATOM 700 N N . GLY A 1 90 ? -10.719 -2.981 30.230 1.00 44.59 90 GLY A N 1
ATOM 701 C CA . GLY A 1 90 ? -11.962 -2.278 29.894 1.00 44.59 90 GLY A CA 1
ATOM 702 C C . GLY A 1 90 ? -11.731 -0.966 29.129 1.00 44.59 90 GLY A C 1
ATOM 703 O O . GLY A 1 90 ? -11.090 -0.034 29.618 1.00 44.59 90 GLY A O 1
ATOM 704 N N . VAL A 1 91 ? -12.298 -0.854 27.921 1.00 51.59 91 VAL A N 1
ATOM 705 C CA . VAL A 1 91 ? -12.175 0.342 27.066 1.00 51.59 91 VAL A CA 1
ATOM 706 C C . VAL A 1 91 ? -13.198 1.405 27.491 1.00 51.59 91 VAL A C 1
ATOM 708 O O . VAL A 1 91 ? -14.235 1.591 26.860 1.00 51.59 91 VAL A O 1
ATOM 711 N N . GLU A 1 92 ? -12.925 2.134 28.572 1.00 58.97 92 GLU A N 1
ATOM 712 C CA . GLU A 1 92 ? -13.679 3.354 28.893 1.00 58.97 92 GLU A CA 1
ATOM 713 C C . GLU A 1 92 ? -13.190 4.551 28.052 1.00 58.97 92 GLU A C 1
ATOM 715 O O . GLU A 1 92 ? -12.011 4.654 27.695 1.00 58.97 92 GLU A O 1
ATOM 720 N N . GLY A 1 93 ? -14.089 5.504 27.766 1.00 63.69 93 GLY A N 1
ATOM 721 C CA . GLY A 1 93 ? -13.884 6.645 26.851 1.00 63.69 93 GLY A CA 1
ATOM 722 C C . GLY A 1 93 ? -12.525 7.382 26.906 1.00 63.69 93 GLY A C 1
ATOM 723 O O . GLY A 1 93 ? -11.996 7.733 25.845 1.00 63.69 93 GLY A O 1
ATOM 724 N N . PRO A 1 94 ? -11.879 7.589 28.075 1.00 64.12 94 PRO A N 1
ATOM 725 C CA . PRO A 1 94 ? -10.546 8.197 28.139 1.00 64.12 94 PRO A CA 1
ATOM 726 C C . PRO A 1 94 ? -9.447 7.396 27.424 1.00 64.12 94 PRO A C 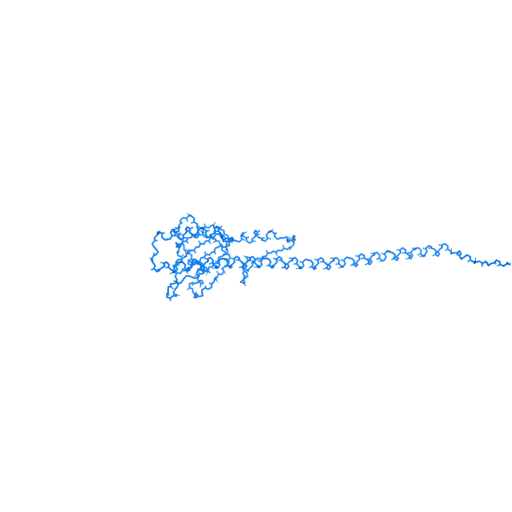1
ATOM 728 O O . PRO A 1 94 ? -8.455 7.979 26.982 1.00 64.12 94 PRO A O 1
ATOM 731 N N . GLN A 1 95 ? -9.575 6.071 27.327 1.00 73.88 95 GLN A N 1
ATOM 732 C CA . GLN A 1 95 ? -8.606 5.200 26.656 1.00 73.88 95 GLN A CA 1
ATOM 733 C C . GLN A 1 95 ? -8.726 5.288 25.133 1.00 73.88 95 GLN A C 1
ATOM 735 O O . GLN A 1 95 ? -7.712 5.419 24.446 1.00 73.88 95 GLN A O 1
ATOM 740 N N . GLN A 1 96 ? -9.955 5.331 24.617 1.00 77.31 96 GLN A N 1
ATOM 741 C CA . GLN A 1 96 ? -10.256 5.492 23.192 1.00 77.31 96 GLN A CA 1
ATOM 742 C C . GLN A 1 96 ? -9.687 6.808 22.636 1.00 77.31 96 GLN A C 1
ATOM 744 O O . GLN A 1 96 ? -9.053 6.823 21.581 1.00 77.31 96 GLN A O 1
ATOM 749 N N . ALA A 1 97 ? -9.810 7.910 23.386 1.00 80.81 97 ALA A N 1
ATOM 750 C CA . ALA A 1 97 ? -9.221 9.197 23.006 1.00 80.81 97 ALA A CA 1
ATOM 751 C C . ALA A 1 97 ? -7.680 9.161 22.977 1.00 80.81 97 ALA A C 1
ATOM 753 O O . ALA A 1 97 ? -7.052 9.753 22.094 1.00 80.81 97 ALA A O 1
ATOM 754 N N . ARG A 1 98 ? -7.047 8.443 23.920 1.00 84.38 98 ARG A N 1
ATOM 755 C CA . ARG A 1 98 ? -5.587 8.240 23.917 1.00 84.38 98 ARG A CA 1
ATOM 756 C C . ARG A 1 98 ? -5.135 7.394 22.731 1.00 84.38 98 ARG A C 1
ATOM 758 O O . ARG A 1 98 ? -4.098 7.702 22.150 1.00 84.38 98 ARG A O 1
ATOM 765 N N . LEU A 1 99 ? -5.894 6.357 22.383 1.00 86.62 99 LEU A N 1
ATOM 766 C CA . LEU A 1 99 ? -5.630 5.500 21.231 1.00 86.62 99 LEU A CA 1
ATOM 767 C C . LEU A 1 99 ? -5.709 6.295 19.925 1.00 86.62 99 LEU A C 1
ATOM 769 O O . LEU A 1 99 ? -4.739 6.318 19.176 1.00 86.62 99 LEU A O 1
ATOM 773 N N . ALA A 1 100 ? -6.792 7.047 19.716 1.00 88.56 100 ALA A N 1
ATOM 774 C CA . ALA A 1 100 ? -6.954 7.907 18.544 1.00 88.56 100 ALA A CA 1
ATOM 775 C C . ALA A 1 100 ? -5.819 8.939 18.411 1.00 88.56 100 ALA A C 1
ATOM 777 O O . ALA A 1 100 ? -5.268 9.127 17.327 1.00 88.56 100 ALA A O 1
ATOM 778 N N . LYS A 1 101 ? -5.405 9.570 19.523 1.00 89.38 101 LYS A N 1
ATOM 779 C CA . LYS A 1 101 ? -4.273 10.511 19.526 1.00 89.38 101 LYS A CA 1
ATOM 780 C C . LYS A 1 101 ? -2.964 9.844 19.096 1.00 89.38 101 LYS A C 1
ATOM 782 O O . LYS A 1 101 ? -2.199 10.459 18.362 1.00 89.38 101 LYS A O 1
ATOM 787 N N . ARG A 1 102 ? -2.704 8.614 19.547 1.00 89.06 102 ARG A N 1
ATOM 788 C CA . ARG A 1 102 ? -1.514 7.855 19.136 1.00 89.06 102 ARG A CA 1
ATOM 789 C C . ARG A 1 102 ? -1.581 7.457 17.670 1.00 89.06 102 ARG A C 1
ATOM 791 O O . ARG A 1 102 ? -0.660 7.784 16.943 1.00 89.06 102 ARG A O 1
ATOM 798 N N . MET A 1 103 ? -2.705 6.906 17.215 1.00 92.62 103 MET A N 1
ATOM 799 C CA . MET A 1 103 ? -2.914 6.582 15.799 1.00 92.62 103 MET A CA 1
ATOM 800 C C . MET A 1 103 ? -2.684 7.807 14.899 1.00 92.62 103 MET A C 1
ATOM 802 O O . MET A 1 103 ? -2.100 7.691 13.826 1.00 92.62 103 MET A O 1
ATOM 806 N N . ALA A 1 104 ? -3.105 8.998 15.338 1.00 92.56 104 ALA A N 1
ATOM 807 C CA . ALA A 1 104 ? -2.820 10.247 14.634 1.00 92.56 104 ALA A CA 1
ATOM 808 C C . ALA A 1 104 ? -1.316 10.580 14.585 1.00 92.56 104 ALA A C 1
ATOM 810 O O . ALA A 1 104 ? -0.844 11.088 13.575 1.00 92.56 104 ALA A O 1
ATOM 811 N N . GLN A 1 105 ? -0.556 10.289 15.646 1.00 91.38 105 GLN A N 1
ATOM 812 C CA . GLN A 1 105 ? 0.903 10.444 15.663 1.00 91.38 105 GLN A CA 1
ATOM 813 C C . GLN A 1 105 ? 1.605 9.399 14.784 1.00 91.38 105 GLN A C 1
ATOM 815 O O . GLN A 1 105 ? 2.553 9.746 14.086 1.00 91.38 105 GLN A O 1
ATOM 820 N N . ASP A 1 106 ? 1.130 8.154 14.776 1.00 90.56 106 ASP A N 1
ATOM 821 C CA . ASP A 1 106 ? 1.716 7.067 13.985 1.00 90.56 106 ASP A CA 1
ATOM 822 C C . ASP A 1 106 ? 1.626 7.368 12.487 1.00 90.56 106 ASP A C 1
ATOM 824 O O . ASP A 1 106 ? 2.621 7.264 11.773 1.00 90.56 106 ASP A O 1
ATOM 828 N N . VAL A 1 107 ? 0.469 7.854 12.023 1.00 91.94 107 VAL A N 1
ATOM 829 C CA . VAL A 1 107 ? 0.269 8.268 10.623 1.00 91.94 107 VAL A CA 1
ATOM 830 C C . VAL A 1 107 ? 1.217 9.400 10.205 1.00 91.94 107 VAL A C 1
ATOM 832 O O . VAL A 1 107 ? 1.635 9.445 9.054 1.00 91.94 107 VAL A O 1
ATOM 835 N N . LEU A 1 108 ? 1.611 10.297 11.117 1.00 89.56 108 LEU A N 1
ATOM 836 C CA . LEU A 1 108 ? 2.575 11.364 10.803 1.00 89.56 108 LEU A CA 1
ATOM 837 C C . LEU A 1 108 ? 4.012 10.848 10.643 1.00 89.56 108 LEU A C 1
ATOM 839 O O . LEU A 1 108 ? 4.813 11.484 9.962 1.00 89.56 108 LEU A O 1
ATOM 843 N N . ASN A 1 109 ? 4.340 9.717 11.271 1.00 85.25 109 ASN A N 1
ATOM 844 C CA . ASN A 1 109 ? 5.681 9.131 11.255 1.00 85.25 109 ASN A CA 1
ATOM 845 C C . ASN A 1 109 ? 5.838 8.024 10.202 1.00 85.25 109 ASN A C 1
ATOM 847 O O . ASN A 1 109 ? 6.957 7.595 9.916 1.00 85.25 109 ASN A O 1
ATOM 851 N N . VAL A 1 110 ? 4.730 7.547 9.632 1.00 86.12 110 VAL A N 1
ATOM 852 C CA . VAL A 1 110 ? 4.703 6.451 8.666 1.00 86.12 110 VAL A CA 1
ATOM 853 C C . VAL A 1 110 ? 4.336 6.977 7.282 1.00 86.12 110 VAL A C 1
ATOM 855 O O . VAL A 1 110 ? 3.185 7.293 6.988 1.00 86.12 110 VAL A O 1
ATOM 858 N N . ASN A 1 111 ? 5.331 7.031 6.399 1.00 87.31 111 ASN A N 1
ATOM 859 C CA . ASN A 1 111 ? 5.115 7.417 5.009 1.00 87.31 111 ASN A CA 1
ATOM 860 C C . ASN A 1 111 ? 4.206 6.410 4.288 1.00 87.31 111 ASN A C 1
ATOM 862 O O . ASN A 1 111 ? 4.330 5.203 4.458 1.00 87.31 111 ASN A O 1
ATOM 866 N N . GLY A 1 112 ? 3.313 6.914 3.436 1.00 88.75 112 GLY A N 1
ATOM 867 C CA . GLY A 1 112 ? 2.434 6.087 2.603 1.00 88.75 112 GLY A CA 1
ATOM 868 C C . GLY A 1 112 ? 1.116 5.672 3.257 1.00 88.75 112 GLY A C 1
ATOM 869 O O . GLY A 1 112 ? 0.185 5.322 2.538 1.00 88.75 112 GLY A O 1
ATOM 870 N N . ILE A 1 113 ? 0.971 5.794 4.579 1.00 94.88 113 ILE A N 1
ATOM 871 C CA . ILE A 1 113 ? -0.312 5.585 5.260 1.00 94.88 113 ILE A CA 1
ATOM 872 C C . ILE A 1 113 ? -1.029 6.930 5.399 1.00 94.88 113 ILE A C 1
ATOM 874 O O . ILE A 1 113 ? -0.473 7.895 5.906 1.00 94.88 113 ILE A O 1
ATOM 878 N N . GLN A 1 114 ? -2.284 7.002 4.958 1.00 94.50 114 GLN A N 1
ATOM 879 C CA . GLN A 1 114 ? -3.137 8.185 5.142 1.00 94.50 114 GLN A CA 1
ATOM 880 C C . GLN A 1 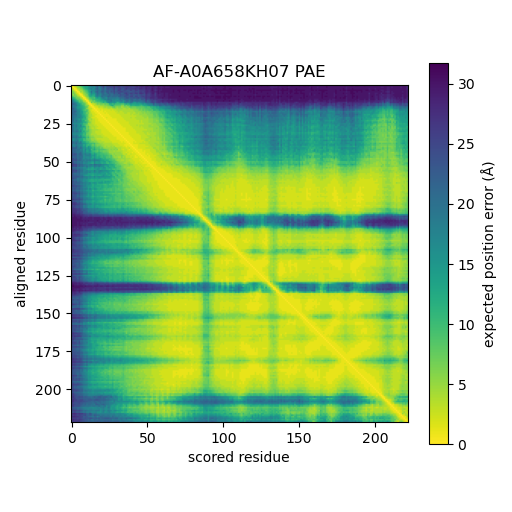114 ? -3.967 8.118 6.423 1.00 94.50 114 GLN A C 1
ATOM 882 O O . GLN A 1 114 ? -4.322 9.151 6.987 1.00 94.50 114 GLN A O 1
ATOM 887 N N . GLY A 1 115 ? -4.333 6.915 6.852 1.00 94.38 115 GLY A N 1
ATOM 888 C CA . GLY A 1 115 ? -5.290 6.733 7.927 1.00 94.38 115 GLY A CA 1
ATOM 889 C C . GLY A 1 115 ? -5.185 5.362 8.563 1.00 94.38 115 GLY A C 1
ATOM 890 O O . GLY A 1 115 ? -4.921 4.374 7.878 1.00 94.38 115 GLY A O 1
ATOM 891 N N . LEU A 1 116 ? -5.422 5.331 9.871 1.00 95.69 116 LEU A N 1
ATOM 892 C CA . LEU A 1 116 ? -5.575 4.122 10.668 1.00 95.69 116 LEU A CA 1
ATOM 893 C C . LEU A 1 116 ? -6.981 4.091 11.262 1.00 95.69 116 LEU A C 1
ATOM 895 O O . LEU A 1 116 ? -7.506 5.131 11.671 1.00 95.69 116 LEU A O 1
ATOM 899 N N . PHE A 1 117 ? -7.575 2.905 11.339 1.00 94.50 117 PHE A N 1
ATOM 900 C CA . PHE A 1 117 ? -8.919 2.689 11.865 1.00 94.50 117 PHE A CA 1
ATOM 901 C C . PHE A 1 117 ? -8.997 1.385 12.650 1.00 94.50 117 PHE A C 1
ATOM 903 O O . PHE A 1 117 ? -8.298 0.422 12.341 1.00 94.50 117 PHE A O 1
ATOM 910 N N . ILE A 1 118 ? -9.896 1.358 13.626 1.00 94.06 118 ILE A N 1
ATOM 911 C CA . ILE A 1 118 ? -10.310 0.162 14.353 1.00 94.06 118 ILE A CA 1
ATOM 912 C C . ILE A 1 118 ? -11.826 0.060 14.244 1.00 94.06 118 ILE A C 1
ATOM 914 O O . ILE A 1 118 ? -12.538 1.037 14.514 1.00 94.06 118 ILE A O 1
ATOM 918 N N . TYR A 1 119 ? -12.296 -1.120 13.861 1.00 93.62 119 TYR A N 1
ATOM 919 C CA . TYR A 1 119 ? -13.703 -1.488 13.823 1.00 93.62 119 TYR A CA 1
ATOM 920 C C . TYR A 1 119 ? -13.979 -2.608 14.822 1.00 93.62 119 TYR A C 1
ATOM 922 O O . TYR A 1 119 ? -13.144 -3.500 14.950 1.00 93.62 119 TYR A O 1
ATOM 930 N N . ASP A 1 120 ? -15.130 -2.568 15.493 1.00 93.25 120 ASP A N 1
ATOM 931 C CA . ASP A 1 120 ? -15.589 -3.654 16.371 1.00 93.25 120 ASP A CA 1
ATOM 932 C C . ASP A 1 120 ? -16.085 -4.874 15.568 1.00 93.25 120 ASP A C 1
ATOM 934 O O . ASP A 1 120 ? -16.132 -4.858 14.332 1.00 93.25 120 ASP A O 1
ATOM 938 N N . ALA A 1 121 ? -16.494 -5.933 16.270 1.00 95.12 121 ALA A N 1
ATOM 939 C CA . ALA A 1 121 ? -17.001 -7.173 15.683 1.00 95.12 121 ALA A CA 1
ATOM 940 C C . ALA A 1 121 ? -18.273 -6.984 14.829 1.00 95.12 121 ALA A C 1
ATOM 942 O O . ALA A 1 121 ? -18.614 -7.847 14.019 1.00 95.12 121 ALA A O 1
ATOM 943 N N . GLN A 1 122 ? -18.970 -5.853 14.967 1.00 94.94 122 GLN A N 1
ATOM 944 C CA . GLN A 1 122 ? -20.138 -5.480 14.167 1.00 94.94 122 GLN A CA 1
ATOM 945 C C . GLN A 1 122 ? -19.784 -4.492 13.045 1.00 94.94 122 GLN A C 1
ATOM 947 O O . GLN A 1 122 ? -20.656 -4.108 12.264 1.00 94.94 122 GLN A O 1
ATOM 952 N N . GLY A 1 123 ? -18.519 -4.088 12.929 1.00 93.94 123 GLY A N 1
ATOM 953 C CA . GLY A 1 123 ? -18.011 -3.169 11.917 1.00 93.94 123 GLY A CA 1
ATOM 954 C C . GLY A 1 123 ? -18.200 -1.692 12.250 1.00 93.94 123 GLY A C 1
ATOM 955 O O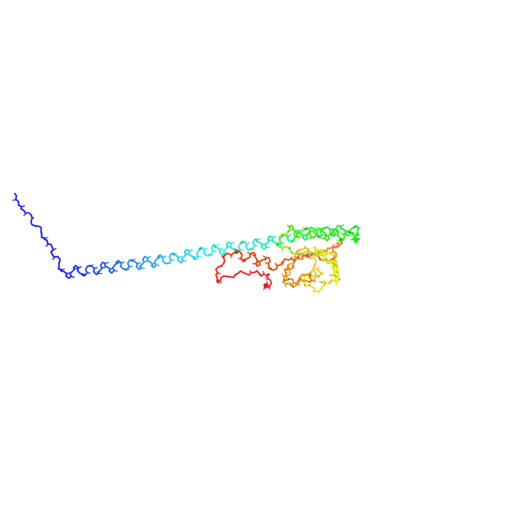 . GLY A 1 123 ? -17.972 -0.853 11.373 1.00 93.94 123 GLY A O 1
ATOM 956 N N . ASN A 1 124 ? -18.615 -1.344 13.469 1.00 92.19 124 ASN A N 1
ATOM 957 C CA . ASN A 1 124 ? -18.728 0.050 13.886 1.00 92.19 124 ASN A CA 1
ATOM 958 C C . ASN A 1 124 ? -17.353 0.630 14.181 1.00 92.19 124 ASN A C 1
ATOM 960 O O . ASN A 1 124 ? -16.427 -0.061 14.592 1.00 92.19 124 ASN A O 1
ATOM 964 N N . TRP A 1 125 ? -17.220 1.932 13.975 1.00 89.62 125 TRP A N 1
ATOM 965 C CA . TRP A 1 125 ? -15.962 2.629 14.194 1.00 89.62 125 TRP A CA 1
ATOM 966 C C . TRP A 1 125 ? -15.677 2.787 15.689 1.00 89.62 125 TRP A C 1
ATOM 968 O O . TRP A 1 125 ? -16.434 3.440 16.401 1.00 89.62 125 TRP A O 1
ATOM 978 N N . VAL A 1 126 ? -14.544 2.246 16.137 1.00 88.44 126 VAL A N 1
ATOM 979 C CA . VAL A 1 126 ? -14.074 2.338 17.527 1.00 88.44 126 VAL A CA 1
ATOM 980 C C . VAL A 1 126 ? -13.010 3.416 17.666 1.00 88.44 126 VAL A C 1
ATOM 982 O O . VAL A 1 126 ? -13.055 4.216 18.587 1.00 88.44 126 VAL A O 1
ATOM 985 N N . ALA A 1 127 ? -12.043 3.500 16.762 1.00 89.12 127 ALA A N 1
ATOM 986 C CA . ALA A 1 127 ? -11.039 4.560 16.800 1.00 89.12 127 ALA A CA 1
ATOM 987 C C . ALA A 1 127 ? -10.507 4.824 15.399 1.00 89.12 127 ALA A C 1
ATOM 989 O O . ALA A 1 127 ? -10.557 3.959 14.527 1.00 89.12 127 ALA A O 1
ATOM 990 N N . ASN A 1 128 ? -10.013 6.035 15.169 1.00 91.31 128 ASN A N 1
ATOM 991 C CA . ASN A 1 128 ? -9.310 6.363 13.941 1.00 91.31 128 ASN A CA 1
ATOM 992 C C . ASN A 1 128 ? -8.304 7.496 14.166 1.00 91.31 128 ASN A C 1
ATOM 994 O O . ASN A 1 128 ? -8.369 8.206 15.168 1.00 91.31 128 ASN A O 1
ATOM 998 N N . SER A 1 129 ? -7.379 7.653 13.224 1.00 92.88 129 SER A N 1
ATOM 999 C CA . SER A 1 129 ? -6.318 8.665 13.262 1.00 92.88 129 SER A CA 1
ATOM 1000 C C . SER A 1 129 ? -6.773 10.080 12.877 1.00 92.88 129 SER A C 1
ATOM 1002 O O . SER A 1 129 ? -5.956 10.999 12.884 1.00 92.88 129 SER A O 1
ATOM 1004 N N . PHE A 1 130 ? -8.040 10.290 12.503 1.00 87.69 130 PHE A N 1
ATOM 1005 C CA . PHE A 1 130 ? -8.549 11.602 12.104 1.00 87.69 130 PHE A CA 1
ATOM 1006 C C . PHE A 1 130 ? -9.155 12.349 13.298 1.00 87.69 130 PHE A C 1
ATOM 1008 O O . PHE A 1 130 ? -9.836 11.790 14.151 1.00 87.69 130 PHE A O 1
ATOM 1015 N N . SER A 1 131 ? -8.940 13.664 13.336 1.00 64.56 131 SER A N 1
ATOM 1016 C CA . SER A 1 131 ? -9.416 14.559 14.401 1.00 64.56 131 SER A CA 1
ATOM 1017 C C . SER A 1 131 ? -10.907 14.908 14.314 1.00 64.56 131 SER A C 1
ATOM 1019 O O . SER A 1 131 ? -11.458 15.517 15.231 1.00 64.56 131 SER A O 1
ATOM 1021 N N . ARG A 1 132 ? -11.583 14.531 13.221 1.00 61.94 132 ARG A N 1
ATOM 1022 C CA . ARG A 1 132 ? -13.037 14.664 13.084 1.00 61.94 132 ARG A CA 1
ATOM 1023 C C . ARG A 1 132 ? -13.652 13.461 13.790 1.00 61.94 132 ARG A C 1
ATOM 1025 O O . ARG A 1 132 ? -13.443 12.345 13.332 1.00 61.94 132 ARG A O 1
ATOM 1032 N N . GLY A 1 133 ? -14.334 13.695 14.912 1.00 56.41 133 GLY A N 1
ATOM 1033 C CA . GLY A 1 133 ? -14.869 12.651 15.793 1.00 56.41 133 GLY A CA 1
ATOM 1034 C C . GLY A 1 133 ? -15.603 11.512 15.074 1.00 56.41 133 GLY A C 1
ATOM 1035 O O . GLY A 1 133 ? -16.006 11.634 13.917 1.00 56.41 133 GLY A O 1
ATOM 1036 N N . ILE A 1 134 ? -15.776 10.390 15.776 1.00 58.50 134 ILE A N 1
ATOM 1037 C CA . ILE A 1 134 ? -16.407 9.184 15.233 1.00 58.50 134 ILE A CA 1
ATOM 1038 C C . ILE A 1 134 ? -17.860 9.503 14.868 1.00 58.50 134 ILE A C 1
ATOM 1040 O O . ILE A 1 134 ? -18.748 9.508 15.716 1.00 58.50 134 ILE A O 1
ATOM 1044 N N . GLN A 1 135 ? -18.114 9.789 13.593 1.00 63.09 135 GLN A N 1
ATOM 1045 C CA . GLN A 1 135 ? -19.464 9.679 13.062 1.00 63.09 135 GLN A CA 1
ATOM 1046 C C . GLN A 1 135 ? -19.832 8.198 13.111 1.00 63.09 135 GLN A C 1
ATOM 1048 O O . GLN A 1 135 ? -19.003 7.373 12.727 1.00 63.09 135 GLN A O 1
ATOM 1053 N N . LEU A 1 136 ? -21.042 7.874 13.579 1.00 63.72 136 LEU A N 1
ATOM 1054 C CA . LEU A 1 136 ? -21.612 6.524 13.537 1.00 63.72 136 LEU A CA 1
ATOM 1055 C C . LEU A 1 136 ? -21.597 6.028 12.086 1.00 63.72 136 LEU A C 1
ATOM 1057 O O . LEU A 1 136 ? -22.499 6.293 11.295 1.00 63.72 136 LEU A O 1
ATOM 1061 N N . LYS A 1 137 ? -20.500 5.373 11.723 1.00 80.19 137 LYS A N 1
ATOM 1062 C CA . LYS A 1 137 ? -20.233 4.768 10.429 1.00 80.19 137 LYS A CA 1
ATOM 1063 C C . LYS A 1 137 ? -19.960 3.299 10.688 1.00 80.19 137 LYS A C 1
ATOM 1065 O O . LYS A 1 137 ? -19.425 2.924 11.731 1.00 80.19 137 LYS A O 1
ATOM 1070 N N . ASN A 1 138 ? -20.345 2.482 9.725 1.00 91.19 138 ASN A N 1
ATOM 1071 C CA . ASN A 1 138 ? -20.196 1.044 9.788 1.00 91.19 138 ASN A CA 1
ATOM 1072 C C . ASN A 1 138 ? -19.514 0.562 8.502 1.00 91.19 138 ASN A C 1
ATOM 1074 O O . ASN A 1 138 ? -19.772 1.095 7.419 1.00 91.19 138 ASN A O 1
ATOM 1078 N N . ASN A 1 139 ? -18.601 -0.394 8.645 1.00 94.62 139 ASN A N 1
ATOM 1079 C CA . ASN A 1 139 ? -17.832 -0.982 7.553 1.00 94.62 139 ASN A CA 1
ATOM 1080 C C . ASN A 1 139 ? -18.022 -2.503 7.446 1.00 94.62 139 ASN A C 1
ATOM 1082 O O . ASN A 1 139 ? -17.229 -3.156 6.773 1.00 94.62 139 ASN A O 1
ATOM 1086 N N . SER A 1 140 ? -19.068 -3.062 8.063 1.00 96.69 140 SER A N 1
ATOM 1087 C CA . SER A 1 140 ? -19.354 -4.503 8.013 1.00 96.69 140 SER A CA 1
ATOM 1088 C C . SER A 1 140 ? -19.650 -5.025 6.606 1.00 96.69 140 SER A C 1
ATOM 1090 O O . SER A 1 140 ? -19.470 -6.208 6.334 1.00 96.69 140 SER A O 1
ATOM 1092 N N . ASP A 1 141 ? -20.056 -4.135 5.700 1.00 96.06 141 ASP A N 1
ATOM 1093 C CA . ASP A 1 141 ? -20.312 -4.416 4.291 1.00 96.06 141 ASP A CA 1
ATOM 1094 C C . ASP A 1 141 ? -19.031 -4.529 3.445 1.00 96.06 141 ASP A C 1
ATOM 1096 O O . ASP A 1 141 ? -19.075 -4.969 2.297 1.00 96.06 141 ASP A O 1
ATOM 1100 N N . ARG A 1 142 ? -17.878 -4.095 3.971 1.00 96.81 142 ARG A N 1
ATOM 1101 C CA . ARG A 1 142 ? -16.634 -4.024 3.200 1.00 96.81 142 ARG A CA 1
ATOM 1102 C C . ARG A 1 142 ? -15.993 -5.399 3.054 1.00 96.81 142 ARG A C 1
ATOM 1104 O O . ARG A 1 142 ? -15.888 -6.145 4.021 1.00 96.81 142 ARG A O 1
ATOM 1111 N N . ALA A 1 143 ? -15.458 -5.678 1.864 1.00 96.06 143 ALA A N 1
ATOM 1112 C CA . ALA A 1 143 ? -14.831 -6.961 1.539 1.00 96.06 143 ALA A CA 1
ATOM 1113 C C . ALA A 1 143 ? -13.723 -7.367 2.526 1.00 96.06 143 ALA A C 1
ATOM 1115 O O . ALA A 1 143 ? -13.702 -8.507 2.972 1.00 96.06 143 ALA A O 1
ATOM 1116 N N . TYR A 1 144 ? -12.862 -6.430 2.940 1.00 95.88 144 TYR A N 1
ATOM 1117 C CA . TYR A 1 144 ? -11.822 -6.707 3.937 1.00 95.88 144 TYR A CA 1
ATOM 1118 C C . TYR A 1 144 ? -12.396 -7.065 5.318 1.00 95.88 144 TYR A C 1
ATOM 1120 O O . TYR A 1 144 ? -11.787 -7.828 6.060 1.00 95.88 144 TYR A O 1
ATOM 1128 N N . PHE A 1 145 ? -13.562 -6.520 5.681 1.00 98.06 145 PHE A N 1
ATOM 1129 C CA . PHE A 1 145 ? -14.210 -6.823 6.954 1.00 98.06 145 PHE A CA 1
ATOM 1130 C C . PHE A 1 145 ? -14.833 -8.213 6.908 1.00 98.06 145 PHE A C 1
ATOM 1132 O O . PHE A 1 145 ? -14.597 -9.029 7.792 1.00 98.06 145 PHE A O 1
ATOM 1139 N N . VAL A 1 146 ? -15.579 -8.490 5.836 1.00 97.75 146 VAL A N 1
ATOM 1140 C CA . VAL A 1 146 ? -16.165 -9.806 5.563 1.00 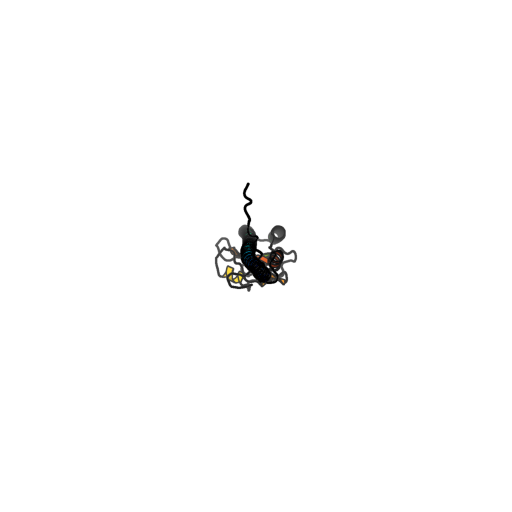97.75 146 VAL A CA 1
ATOM 1141 C C . VAL A 1 146 ? -15.078 -10.884 5.524 1.00 97.75 146 VAL A C 1
ATOM 1143 O O . VAL A 1 146 ? -15.240 -11.917 6.163 1.00 97.75 146 VAL A O 1
ATOM 1146 N N . TYR A 1 147 ? -13.940 -10.615 4.870 1.00 97.00 147 TYR A N 1
ATOM 1147 C CA . TYR A 1 147 ? -12.793 -11.524 4.833 1.00 97.00 147 TYR A CA 1
ATOM 1148 C C . TYR A 1 147 ? -12.330 -11.918 6.242 1.00 97.00 147 TYR A C 1
ATOM 1150 O O . TYR A 1 147 ? -12.291 -13.104 6.548 1.00 97.00 147 TYR A O 1
ATOM 1158 N N . HIS A 1 148 ? -12.040 -10.950 7.115 1.00 97.69 148 HIS A N 1
ATOM 1159 C CA . HIS A 1 148 ? -11.539 -11.221 8.473 1.00 97.69 148 HIS A CA 1
ATOM 1160 C C . HIS A 1 148 ? -12.596 -11.781 9.433 1.00 97.69 148 HIS A C 1
ATOM 1162 O O . HIS A 1 148 ? -12.263 -12.487 10.385 1.00 97.69 148 HIS A O 1
ATOM 1168 N N . ARG A 1 149 ? -13.879 -11.492 9.197 1.00 97.00 149 ARG A N 1
ATOM 1169 C CA . ARG A 1 149 ? -14.977 -12.115 9.946 1.00 97.00 149 ARG A CA 1
ATOM 1170 C C . ARG A 1 149 ? -15.072 -13.608 9.628 1.00 97.00 149 ARG A C 1
ATOM 1172 O O . ARG A 1 149 ? -15.218 -14.417 10.542 1.00 97.00 149 ARG A O 1
ATOM 1179 N N . ASP A 1 150 ? -14.972 -13.951 8.345 1.00 97.06 150 ASP A N 1
ATOM 1180 C CA . ASP A 1 150 ? -15.235 -15.300 7.839 1.00 97.06 150 ASP A CA 1
ATOM 1181 C C . ASP A 1 150 ? -13.963 -16.178 7.781 1.00 97.06 150 ASP A C 1
ATOM 1183 O O . ASP A 1 150 ? -14.063 -17.392 7.619 1.00 97.06 150 ASP A O 1
ATOM 1187 N N . ASN A 1 151 ? -12.770 -15.592 7.962 1.00 95.12 151 ASN A N 1
ATOM 1188 C CA . ASN A 1 151 ? -11.480 -16.290 7.997 1.00 95.12 151 ASN A CA 1
ATOM 1189 C C . ASN A 1 151 ? -10.731 -15.975 9.299 1.00 95.12 151 ASN A C 1
ATOM 1191 O O . ASN A 1 151 ? -10.585 -14.818 9.678 1.00 95.12 151 ASN A O 1
ATOM 1195 N N . ALA A 1 152 ? -10.207 -17.005 9.966 1.00 93.12 152 ALA A N 1
ATOM 1196 C CA . ALA A 1 152 ? -9.425 -16.863 11.201 1.00 93.12 152 ALA A CA 1
ATOM 1197 C C . ALA A 1 152 ? -7.931 -16.563 10.956 1.00 93.12 152 ALA A C 1
ATOM 1199 O O . ALA A 1 152 ? -7.128 -16.671 11.877 1.00 93.12 152 ALA A O 1
ATOM 1200 N N . ASP A 1 153 ? -7.549 -16.228 9.720 1.00 90.56 153 ASP A N 1
ATOM 1201 C CA . ASP A 1 153 ? -6.171 -15.881 9.379 1.00 90.56 153 ASP A CA 1
ATOM 1202 C C . ASP A 1 153 ? -5.773 -14.555 10.045 1.00 90.56 153 ASP A C 1
ATOM 1204 O O . ASP A 1 153 ? -6.466 -13.543 9.934 1.00 90.56 153 ASP A O 1
ATOM 1208 N N . GLU A 1 154 ? -4.643 -14.569 10.744 1.00 87.56 154 GLU A N 1
ATOM 1209 C CA . GLU A 1 154 ? -4.075 -13.401 11.413 1.00 87.56 154 GLU A CA 1
ATOM 1210 C C . GLU A 1 154 ? -3.108 -12.626 10.505 1.00 87.56 154 GLU A C 1
ATOM 1212 O O . GLU A 1 154 ? -2.511 -11.630 10.926 1.00 87.56 154 GLU A O 1
ATOM 1217 N N . SER A 1 155 ? -2.900 -13.058 9.259 1.00 92.50 155 SER A N 1
ATOM 1218 C CA . SER A 1 155 ? -2.125 -12.298 8.285 1.00 92.50 155 SER A CA 1
ATOM 1219 C C . SER A 1 155 ? -2.831 -10.999 7.895 1.00 92.50 155 SER A C 1
ATOM 1221 O O . SER A 1 155 ? -4.035 -10.803 8.081 1.00 92.50 155 SER A O 1
ATOM 1223 N N . ILE A 1 156 ? -2.074 -10.082 7.295 1.00 96.00 156 ILE A N 1
ATOM 1224 C CA . ILE A 1 156 ? -2.701 -8.948 6.621 1.00 96.00 156 ILE A CA 1
ATOM 1225 C C . ILE A 1 156 ? -3.500 -9.417 5.406 1.00 96.00 156 ILE A C 1
ATOM 1227 O O . ILE A 1 156 ? -3.136 -10.382 4.736 1.00 96.00 156 ILE A O 1
ATOM 1231 N N . HIS A 1 157 ? -4.548 -8.669 5.092 1.00 95.81 157 HIS A N 1
ATOM 1232 C CA . HIS A 1 157 ? -5.288 -8.756 3.846 1.00 95.81 157 HIS A CA 1
ATOM 1233 C C . HIS A 1 157 ? -5.203 -7.414 3.117 1.00 95.81 157 HIS A C 1
ATOM 1235 O O . HIS A 1 157 ? -5.559 -6.373 3.682 1.00 95.81 157 HIS A O 1
ATOM 1241 N N . ILE A 1 158 ? -4.733 -7.450 1.869 1.00 95.38 158 ILE A N 1
ATOM 1242 C CA . ILE A 1 158 ? -4.679 -6.299 0.964 1.00 95.38 158 ILE A CA 1
ATOM 1243 C C . ILE A 1 158 ? -5.915 -6.373 0.069 1.00 95.38 158 ILE A C 1
ATOM 1245 O O . ILE A 1 158 ? -6.005 -7.245 -0.793 1.00 95.38 158 ILE A O 1
ATOM 1249 N N . GLY A 1 159 ? -6.878 -5.488 0.306 1.00 93.25 159 GLY A N 1
ATOM 1250 C CA . GLY A 1 159 ? -8.112 -5.449 -0.471 1.00 93.25 159 GLY A CA 1
ATOM 1251 C C . GLY A 1 159 ? -7.997 -4.592 -1.731 1.00 93.25 159 GLY A C 1
ATOM 1252 O O . GLY A 1 159 ? -7.076 -3.788 -1.879 1.00 93.25 159 GLY A O 1
ATOM 1253 N N . SER A 1 160 ? -8.987 -4.738 -2.610 1.00 92.69 160 SER A N 1
ATOM 1254 C CA . SER A 1 160 ? -9.175 -3.922 -3.813 1.00 92.69 160 SER A CA 1
ATOM 1255 C C . SER A 1 160 ? -9.256 -2.427 -3.512 1.00 92.69 160 SER A C 1
ATOM 1257 O O . SER A 1 160 ? -9.646 -2.016 -2.414 1.00 92.69 160 SER A O 1
ATOM 1259 N N . ILE A 1 161 ? -8.940 -1.602 -4.513 1.00 92.94 161 ILE A N 1
ATOM 1260 C CA . ILE A 1 161 ? -9.054 -0.146 -4.403 1.00 92.94 161 ILE A CA 1
ATOM 1261 C C . ILE A 1 161 ? -10.506 0.241 -4.130 1.00 92.94 161 ILE A C 1
ATOM 1263 O O . ILE A 1 161 ? -11.426 -0.142 -4.850 1.00 92.94 161 ILE A O 1
ATOM 1267 N N . ILE A 1 162 ? -10.703 1.053 -3.096 1.00 93.62 162 ILE A N 1
ATOM 1268 C CA . ILE A 1 162 ? -12.014 1.560 -2.693 1.00 93.62 162 ILE A CA 1
ATOM 1269 C C . ILE A 1 162 ? -11.965 3.064 -2.456 1.00 93.62 162 ILE A C 1
ATOM 1271 O O . ILE A 1 162 ? -10.915 3.639 -2.182 1.00 93.62 162 ILE A O 1
ATOM 1275 N N . GLU A 1 163 ? -13.130 3.701 -2.496 1.00 95.25 163 GLU A N 1
ATOM 1276 C CA . GLU A 1 163 ? -13.294 5.057 -1.985 1.00 95.25 163 GLU A CA 1
ATOM 1277 C C . GLU A 1 163 ? -13.430 5.035 -0.454 1.00 95.25 163 GLU A C 1
ATOM 1279 O O . GLU A 1 163 ? -14.266 4.312 0.111 1.00 95.25 163 GLU A O 1
ATOM 1284 N N . SER A 1 164 ? -12.591 5.812 0.226 1.00 92.88 164 SER A N 1
ATOM 1285 C CA . SER A 1 164 ? -12.572 5.938 1.681 1.00 92.88 164 SER A CA 1
ATOM 1286 C C . SER A 1 164 ? -13.799 6.691 2.202 1.00 92.88 164 SER A C 1
ATOM 1288 O O . SER A 1 164 ? -14.093 7.802 1.774 1.00 92.88 164 SER A O 1
ATOM 1290 N N . ARG A 1 165 ? -14.488 6.145 3.216 1.00 90.44 165 ARG A N 1
ATOM 1291 C CA . ARG A 1 165 ? -15.657 6.810 3.837 1.00 90.44 165 ARG A CA 1
ATOM 1292 C C . ARG A 1 165 ? -15.299 8.016 4.708 1.00 90.44 165 ARG A C 1
ATOM 1294 O O . ARG A 1 165 ? -16.202 8.779 5.060 1.00 90.44 165 ARG A O 1
ATOM 1301 N N . SER A 1 166 ? -14.045 8.165 5.138 1.00 88.62 166 SER A N 1
ATOM 1302 C CA . SER A 1 166 ? -13.601 9.334 5.918 1.00 88.62 166 SER A CA 1
ATOM 1303 C C . SER A 1 166 ? -13.114 10.476 5.038 1.00 88.62 166 SER A C 1
ATOM 1305 O O . SER A 1 166 ? -13.336 11.630 5.403 1.00 88.62 166 SER A O 1
ATOM 1307 N N . THR A 1 167 ? -12.441 10.163 3.929 1.00 90.31 167 THR A N 1
ATOM 1308 C CA . THR A 1 167 ? -11.724 11.155 3.114 1.00 90.31 167 THR A CA 1
ATOM 1309 C C . THR A 1 167 ? -12.311 11.346 1.717 1.00 90.31 167 THR A C 1
ATOM 1311 O O . THR A 1 167 ? -12.173 12.435 1.177 1.00 90.31 167 THR A O 1
ATOM 1314 N N . GLY A 1 168 ? -12.993 10.345 1.149 1.00 92.25 168 GLY A N 1
ATOM 1315 C CA . GLY A 1 168 ? -13.420 10.342 -0.257 1.00 92.25 168 GLY A CA 1
ATOM 1316 C C . GLY A 1 168 ? -12.299 9.981 -1.239 1.00 92.25 168 GLY A C 1
ATOM 1317 O O . GLY A 1 168 ? -12.529 9.894 -2.441 1.00 92.25 168 GLY A O 1
ATOM 1318 N N . ASP A 1 169 ? -11.080 9.743 -0.749 1.00 94.44 169 ASP A N 1
ATOM 1319 C CA . ASP A 1 169 ? -9.948 9.381 -1.598 1.00 94.44 169 ASP A CA 1
ATOM 1320 C C . ASP A 1 169 ? -9.999 7.904 -2.000 1.00 94.44 169 ASP A C 1
ATOM 1322 O O . ASP A 1 169 ? -10.471 7.046 -1.244 1.00 94.44 169 ASP A O 1
ATOM 1326 N N . ARG A 1 170 ? -9.437 7.588 -3.173 1.00 95.00 170 ARG A N 1
ATOM 1327 C CA . ARG A 1 170 ? -9.155 6.204 -3.573 1.00 95.00 170 ARG A CA 1
ATOM 1328 C C . ARG A 1 170 ? -7.973 5.662 -2.779 1.00 95.00 170 ARG A C 1
ATOM 1330 O O . ARG A 1 170 ? -6.868 6.210 -2.841 1.00 95.00 170 ARG A O 1
ATOM 1337 N N . VAL A 1 171 ? -8.202 4.566 -2.068 1.00 95.50 171 VAL A N 1
ATOM 1338 C CA . VAL A 1 171 ? -7.227 3.945 -1.172 1.00 95.50 171 VAL A CA 1
ATOM 1339 C C . VAL A 1 171 ? -7.152 2.440 -1.392 1.00 95.50 171 VAL A C 1
ATOM 1341 O O . VAL A 1 171 ? -8.142 1.805 -1.754 1.00 95.50 171 VAL A O 1
ATOM 1344 N N . ILE A 1 172 ? -5.978 1.881 -1.119 1.00 95.25 172 ILE A N 1
ATOM 1345 C CA . ILE A 1 172 ? -5.739 0.449 -0.972 1.00 95.25 172 ILE A CA 1
ATOM 1346 C C . ILE A 1 172 ? -5.891 0.123 0.525 1.00 95.25 172 ILE A C 1
ATOM 1348 O O . ILE A 1 172 ? -5.101 0.624 1.337 1.00 95.25 172 ILE A O 1
ATOM 1352 N N . PRO A 1 173 ? -6.919 -0.646 0.924 1.00 96.69 173 PRO A N 1
ATOM 1353 C CA . PRO A 1 173 ? -7.110 -1.066 2.304 1.00 96.69 173 PRO A CA 1
ATOM 1354 C C . PRO A 1 173 ? -6.166 -2.223 2.651 1.00 96.69 173 PRO A C 1
ATOM 1356 O O . PRO A 1 173 ? -6.252 -3.300 2.064 1.00 96.69 173 PRO A O 1
ATOM 1359 N N . ILE A 1 174 ? -5.302 -2.025 3.644 1.00 97.44 174 ILE A N 1
ATOM 1360 C CA . ILE A 1 174 ? -4.494 -3.084 4.260 1.00 97.44 174 ILE A CA 1
ATOM 1361 C C . ILE A 1 174 ? -5.076 -3.331 5.645 1.00 97.44 174 ILE A C 1
ATOM 1363 O O . ILE A 1 174 ? -5.167 -2.412 6.453 1.00 97.44 174 ILE A O 1
ATOM 1367 N N . SER A 1 175 ? -5.521 -4.550 5.911 1.00 98.06 175 SER A N 1
ATOM 1368 C CA . SER A 1 175 ? -6.325 -4.870 7.093 1.00 98.06 175 SER A CA 1
ATOM 1369 C C . SER A 1 175 ? -5.790 -6.080 7.837 1.00 98.06 175 SER A C 1
ATOM 1371 O O . SER A 1 175 ? -5.217 -6.972 7.220 1.00 98.06 175 SER A O 1
ATOM 1373 N N . ARG A 1 176 ? -6.020 -6.130 9.147 1.00 97.50 176 ARG A N 1
ATOM 1374 C CA . ARG A 1 176 ? -5.654 -7.241 10.028 1.00 97.50 176 ARG A CA 1
ATOM 1375 C C . ARG A 1 176 ? -6.825 -7.552 10.961 1.00 97.50 176 ARG A C 1
ATOM 1377 O O . ARG A 1 176 ? -7.494 -6.627 11.434 1.00 97.50 176 ARG A O 1
ATOM 1384 N N . ARG A 1 177 ? -7.069 -8.839 11.209 1.00 97.12 177 ARG A N 1
ATOM 1385 C CA . ARG A 1 177 ? -8.069 -9.318 12.170 1.00 97.12 177 ARG A CA 1
ATOM 1386 C C . ARG A 1 177 ? -7.672 -8.926 13.597 1.00 97.12 177 ARG A C 1
ATOM 1388 O O . ARG A 1 177 ? -6.490 -8.957 13.927 1.00 97.12 177 ARG A O 1
ATOM 1395 N N . ILE A 1 178 ? -8.651 -8.545 14.411 1.00 95.75 178 ILE A N 1
ATOM 1396 C CA . ILE A 1 178 ? -8.506 -8.389 15.864 1.00 95.75 178 ILE A CA 1
ATOM 1397 C C . ILE A 1 178 ? -9.229 -9.562 16.506 1.00 95.75 178 ILE A C 1
ATOM 1399 O O . ILE A 1 178 ? -10.381 -9.839 16.142 1.00 95.75 178 ILE A O 1
ATOM 1403 N N . ASN A 1 179 ? -8.570 -10.223 17.452 1.00 93.25 179 ASN A N 1
ATOM 1404 C CA . ASN A 1 179 ? -9.118 -11.383 18.132 1.00 93.25 179 ASN A CA 1
ATOM 1405 C C . ASN A 1 179 ? -9.375 -11.063 19.601 1.00 93.25 179 ASN A C 1
ATOM 1407 O O . ASN A 1 179 ? -8.627 -10.328 20.235 1.00 93.25 179 ASN A O 1
ATOM 1411 N N . THR A 1 180 ? -10.423 -11.648 20.163 1.00 89.75 180 THR A N 1
ATOM 1412 C CA . THR A 1 180 ? -10.546 -11.748 21.618 1.00 89.75 180 THR A CA 1
ATOM 1413 C C . THR A 1 180 ? -9.499 -12.735 22.149 1.00 89.75 180 THR A C 1
ATOM 1415 O O . THR A 1 180 ? -8.929 -13.530 21.398 1.00 89.75 180 THR A O 1
ATOM 1418 N N . ALA A 1 181 ? -9.270 -12.750 23.465 1.00 87.06 181 ALA A N 1
ATOM 1419 C CA . ALA A 1 181 ? -8.285 -13.642 24.094 1.00 87.06 181 ALA A CA 1
ATOM 1420 C C . ALA A 1 181 ? -8.539 -15.150 23.858 1.00 87.06 181 ALA A C 1
ATOM 1422 O O . ALA A 1 181 ? -7.615 -15.954 23.953 1.00 87.06 181 ALA A O 1
ATOM 1423 N N . ASP A 1 182 ? -9.779 -15.541 23.552 1.00 88.62 182 ASP A N 1
ATOM 1424 C CA . ASP A 1 182 ? -10.179 -16.908 23.188 1.00 88.62 182 ASP A CA 1
ATOM 1425 C C . ASP A 1 182 ? -10.137 -17.180 21.665 1.00 88.62 182 ASP A C 1
ATOM 1427 O O . ASP A 1 182 ? -10.520 -18.261 21.219 1.00 88.62 182 ASP A O 1
ATOM 1431 N N . GLY A 1 183 ? -9.652 -16.227 20.859 1.00 88.94 183 GLY A N 1
ATOM 1432 C CA . GLY A 1 183 ? -9.464 -16.356 19.409 1.00 88.94 183 GLY A CA 1
ATOM 1433 C C . GLY A 1 183 ? -10.695 -16.016 18.560 1.00 88.94 183 GLY A C 1
ATOM 1434 O O . GLY A 1 183 ? -10.646 -16.100 17.324 1.00 88.94 183 GLY A O 1
ATOM 1435 N N . THR A 1 184 ? -11.815 -15.621 19.174 1.00 92.62 184 THR A N 1
ATOM 1436 C CA . THR A 1 184 ? -13.009 -15.213 18.418 1.00 92.62 184 THR A CA 1
ATOM 1437 C C . THR A 1 184 ? -12.819 -13.849 17.750 1.00 92.62 184 THR A C 1
ATOM 1439 O O . THR A 1 184 ? -11.920 -13.084 18.087 1.00 92.62 184 THR A O 1
ATOM 1442 N N . PHE A 1 185 ? -13.630 -13.557 16.731 1.00 95.00 185 PHE A N 1
ATOM 1443 C CA . PHE A 1 185 ? -13.533 -12.303 15.985 1.00 95.00 185 PHE A CA 1
ATOM 1444 C C . PHE A 1 185 ? -13.955 -11.114 16.858 1.00 95.00 185 PHE A C 1
ATOM 1446 O O . PHE A 1 185 ? -15.134 -10.990 17.188 1.00 95.00 185 PHE A O 1
ATOM 1453 N N . ALA A 1 186 ? -13.020 -10.216 17.168 1.00 94.25 186 ALA A N 1
ATOM 1454 C CA . ALA A 1 186 ? -13.285 -8.980 17.908 1.00 94.25 186 ALA A CA 1
ATOM 1455 C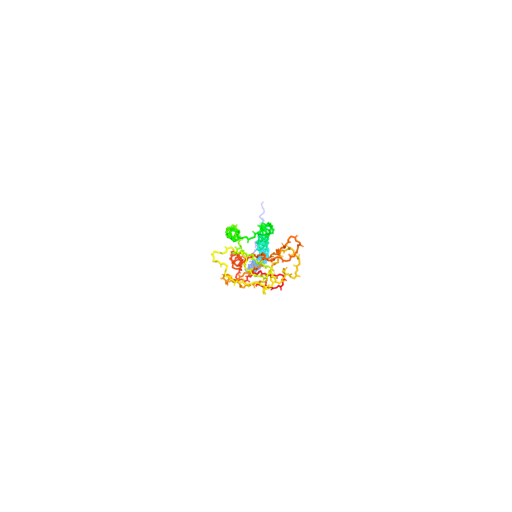 C . ALA A 1 186 ? -13.428 -7.753 16.996 1.00 94.25 186 ALA A C 1
ATOM 1457 O O . ALA A 1 186 ? -13.956 -6.724 17.418 1.00 94.25 186 ALA A O 1
ATOM 1458 N N . GLY A 1 187 ? -12.981 -7.846 15.739 1.00 95.69 187 GLY A N 1
ATOM 1459 C CA . GLY A 1 187 ? -13.074 -6.752 14.781 1.00 95.69 187 GLY A CA 1
ATOM 1460 C C . GLY A 1 187 ? -11.898 -6.684 13.814 1.00 95.69 187 GLY A C 1
ATOM 1461 O O . GLY A 1 187 ? -11.243 -7.684 13.522 1.00 95.69 187 GLY A O 1
ATOM 1462 N N . VAL A 1 188 ? -11.640 -5.488 13.281 1.00 97.25 188 VAL A N 1
ATOM 1463 C CA . VAL A 1 188 ? -10.617 -5.269 12.245 1.00 97.25 188 VAL A CA 1
ATOM 1464 C C . VAL A 1 188 ? -9.837 -3.988 12.501 1.00 97.25 188 VAL A C 1
ATOM 1466 O O . VAL A 1 188 ? -10.420 -2.916 12.670 1.00 97.25 188 VAL A O 1
ATOM 1469 N N . ALA A 1 189 ? -8.511 -4.087 12.430 1.00 97.12 189 ALA A N 1
ATOM 1470 C CA . ALA A 1 189 ? -7.618 -2.947 12.291 1.00 97.12 189 ALA A CA 1
ATOM 1471 C C . ALA A 1 189 ? -7.348 -2.689 10.801 1.00 97.12 189 ALA A C 1
ATOM 1473 O O . ALA A 1 189 ? -7.107 -3.622 10.032 1.00 97.12 189 ALA A O 1
ATOM 1474 N N . LEU A 1 190 ? -7.387 -1.428 10.375 1.00 97.62 190 LEU A N 1
ATOM 1475 C CA . LEU A 1 190 ? -7.240 -1.035 8.973 1.00 97.62 190 LEU A CA 1
ATOM 1476 C C . LEU A 1 190 ? -6.251 0.120 8.823 1.00 97.62 190 LEU A C 1
ATOM 1478 O O . LEU A 1 190 ? -6.376 1.138 9.499 1.00 97.62 190 LEU A O 1
ATOM 1482 N N . ALA A 1 191 ? -5.335 -0.010 7.868 1.00 97.69 191 ALA A N 1
ATOM 1483 C CA . ALA A 1 191 ? -4.513 1.061 7.332 1.00 97.69 191 ALA A CA 1
ATOM 1484 C C . ALA A 1 191 ? -4.935 1.352 5.888 1.00 97.69 191 ALA A C 1
ATOM 1486 O O . ALA A 1 191 ? -5.185 0.442 5.098 1.00 97.69 191 ALA A O 1
ATOM 1487 N N . THR A 1 192 ? -5.009 2.628 5.525 1.00 96.81 192 THR A N 1
ATOM 1488 C CA . THR A 1 192 ? -5.342 3.048 4.158 1.00 96.81 192 THR A CA 1
ATOM 1489 C C . THR A 1 192 ? -4.129 3.668 3.485 1.00 96.81 192 THR A C 1
ATOM 1491 O O . THR A 1 192 ? -3.609 4.674 3.977 1.00 96.81 192 THR A O 1
ATOM 1494 N N . VAL A 1 193 ? -3.723 3.113 2.343 1.00 96.06 193 VAL A N 1
ATOM 1495 C CA . VAL A 1 193 ? -2.656 3.657 1.492 1.00 96.06 193 VAL A CA 1
ATOM 1496 C C . VAL A 1 193 ? -3.291 4.378 0.300 1.00 96.06 193 VAL A C 1
ATOM 1498 O O . VAL A 1 193 ? -3.987 3.733 -0.484 1.00 96.06 193 VAL A O 1
ATOM 1501 N N . PRO A 1 194 ? -3.111 5.699 0.124 1.00 94.69 194 PRO A N 1
ATOM 1502 C CA . PRO A 1 194 ? -3.680 6.409 -1.018 1.00 94.69 194 PRO A CA 1
ATOM 1503 C C . PRO A 1 194 ? -3.094 5.920 -2.336 1.00 94.69 194 PRO A C 1
ATOM 1505 O O . PRO A 1 194 ? -1.878 5.828 -2.480 1.00 94.69 194 PRO A O 1
ATOM 1508 N N . VAL A 1 195 ? -3.932 5.741 -3.354 1.00 92.81 195 VAL A N 1
ATOM 1509 C CA . VAL A 1 195 ? -3.448 5.447 -4.717 1.00 92.81 195 VAL A CA 1
ATOM 1510 C C . VAL A 1 195 ? -2.532 6.573 -5.220 1.00 92.81 195 VAL A C 1
ATOM 1512 O O . VAL A 1 195 ? -1.506 6.327 -5.857 1.00 92.81 195 VAL A O 1
ATOM 1515 N N . ALA A 1 196 ? -2.841 7.818 -4.842 1.00 92.38 196 ALA A N 1
ATOM 1516 C CA . ALA A 1 196 ? -2.042 8.999 -5.160 1.00 92.38 196 ALA A CA 1
ATOM 1517 C C . ALA A 1 196 ? -0.596 8.934 -4.623 1.00 92.38 196 ALA A C 1
ATOM 1519 O O . ALA A 1 196 ? 0.295 9.567 -5.196 1.00 92.38 196 ALA A O 1
ATOM 1520 N N . TYR A 1 197 ? -0.341 8.167 -3.554 1.00 92.19 197 TYR A N 1
ATOM 1521 C CA . TYR A 1 197 ? 1.006 7.967 -3.014 1.00 92.19 197 TYR A CA 1
ATOM 1522 C C . TYR A 1 197 ? 1.893 7.228 -4.022 1.00 92.19 197 TYR A C 1
ATOM 1524 O O . TYR A 1 197 ? 2.953 7.734 -4.401 1.00 92.19 197 TYR A O 1
ATOM 1532 N N . PHE A 1 198 ? 1.416 6.090 -4.536 1.00 89.12 198 PHE A N 1
ATOM 1533 C CA . PHE A 1 198 ? 2.122 5.325 -5.564 1.00 89.12 198 PHE A CA 1
ATOM 1534 C C . PHE A 1 198 ? 2.195 6.080 -6.891 1.00 89.12 198 PHE A C 1
ATOM 1536 O O . PHE A 1 198 ? 3.262 6.128 -7.495 1.00 89.12 198 PHE A O 1
ATOM 1543 N N . GLN A 1 199 ? 1.124 6.766 -7.308 1.00 88.19 199 GLN A N 1
ATOM 1544 C CA . GLN A 1 199 ? 1.158 7.615 -8.508 1.00 88.19 199 GLN A CA 1
ATOM 1545 C C . GLN A 1 199 ? 2.246 8.693 -8.420 1.00 88.19 199 GLN A C 1
ATOM 1547 O O . GLN A 1 199 ? 2.995 8.904 -9.372 1.00 88.19 199 GLN A O 1
ATOM 1552 N N . SER A 1 200 ? 2.370 9.356 -7.268 1.00 88.31 200 SER A N 1
ATOM 1553 C CA . SER A 1 200 ? 3.396 10.380 -7.047 1.00 88.31 200 SER A CA 1
ATOM 1554 C C . SER A 1 200 ? 4.804 9.792 -7.016 1.00 88.31 200 SER A C 1
ATOM 1556 O O . SER A 1 200 ? 5.747 10.453 -7.446 1.00 88.31 200 SER A O 1
ATOM 1558 N N . PHE A 1 201 ? 4.961 8.567 -6.509 1.00 84.06 201 PHE A N 1
ATOM 1559 C CA . PHE A 1 201 ? 6.234 7.854 -6.534 1.00 84.06 201 PHE A CA 1
ATOM 1560 C C . PHE A 1 201 ? 6.628 7.466 -7.964 1.00 84.06 201 PHE A C 1
ATOM 1562 O O . PHE A 1 201 ? 7.723 7.808 -8.406 1.00 84.06 201 PHE A O 1
ATOM 1569 N N . PHE A 1 202 ? 5.716 6.851 -8.718 1.00 81.94 202 PHE A N 1
ATOM 1570 C CA . PHE A 1 202 ? 5.964 6.401 -10.088 1.00 81.94 202 PHE A CA 1
ATOM 1571 C C . PHE A 1 202 ? 6.151 7.551 -11.075 1.00 81.94 202 PHE A C 1
ATOM 1573 O O . PHE A 1 202 ? 6.981 7.441 -11.968 1.00 81.94 202 PHE A O 1
ATOM 1580 N N . LYS A 1 203 ? 5.493 8.698 -10.864 1.00 82.94 203 LYS A N 1
ATOM 1581 C CA . LYS A 1 203 ? 5.702 9.907 -11.678 1.00 82.94 203 LYS A CA 1
ATOM 1582 C C . LYS A 1 203 ? 7.135 10.455 -11.608 1.00 82.94 203 LYS A C 1
ATOM 1584 O O . LYS A 1 203 ? 7.533 11.222 -12.478 1.00 82.94 203 LYS A O 1
ATOM 1589 N N . ARG A 1 204 ? 7.907 10.108 -10.571 1.00 81.19 204 ARG A N 1
ATOM 1590 C CA . ARG A 1 204 ? 9.319 10.509 -10.450 1.00 81.19 204 ARG A CA 1
ATOM 1591 C C . ARG A 1 204 ? 10.275 9.590 -11.205 1.00 81.19 204 ARG A C 1
ATOM 1593 O O . ARG A 1 204 ? 11.454 9.917 -11.292 1.00 81.19 204 ARG A O 1
ATOM 1600 N N . MET A 1 205 ? 9.802 8.448 -11.698 1.00 80.31 205 MET A N 1
ATOM 1601 C CA . MET A 1 205 ? 10.625 7.545 -12.491 1.00 80.31 205 MET A CA 1
ATOM 1602 C C . MET A 1 205 ? 10.614 8.002 -13.947 1.00 80.31 205 MET A C 1
ATOM 1604 O O . MET A 1 205 ? 9.553 8.271 -14.506 1.00 80.31 205 MET A O 1
ATOM 1608 N N . ASP A 1 206 ? 11.807 8.129 -14.529 1.00 70.56 206 ASP A N 1
ATOM 1609 C CA . ASP A 1 206 ? 12.001 8.559 -15.913 1.00 70.56 206 ASP A CA 1
ATOM 1610 C C . ASP A 1 206 ? 11.644 7.404 -16.853 1.00 70.56 206 ASP A C 1
ATOM 1612 O O . ASP A 1 206 ? 12.449 6.514 -17.138 1.00 70.56 206 ASP A O 1
ATOM 1616 N N . VAL A 1 207 ? 10.375 7.376 -17.240 1.00 73.69 207 VAL A N 1
ATOM 1617 C CA . VAL A 1 207 ? 9.833 6.469 -18.242 1.00 73.69 207 VAL A CA 1
ATOM 1618 C C . VAL A 1 207 ? 9.570 7.308 -19.482 1.00 73.69 207 VAL A C 1
ATOM 1620 O O . VAL A 1 207 ? 9.010 8.398 -19.377 1.00 73.69 207 VAL A O 1
ATOM 1623 N N . ASP A 1 208 ? 9.998 6.821 -20.647 1.00 70.31 208 ASP A N 1
ATOM 1624 C CA . ASP A 1 208 ? 9.763 7.530 -21.902 1.00 70.31 208 ASP A CA 1
ATOM 1625 C C . ASP A 1 208 ? 8.258 7.722 -22.174 1.00 70.31 208 ASP A C 1
ATOM 1627 O O . ASP A 1 208 ? 7.407 7.059 -21.580 1.00 70.31 208 ASP A O 1
ATOM 1631 N N . ASP A 1 209 ? 7.910 8.600 -23.119 1.00 71.31 209 ASP A N 1
ATOM 1632 C CA . ASP A 1 209 ? 6.514 8.941 -23.455 1.00 71.31 209 ASP A CA 1
ATOM 1633 C C . ASP A 1 209 ? 5.655 7.741 -23.927 1.00 71.31 209 ASP A C 1
ATOM 1635 O O . ASP A 1 209 ? 4.472 7.898 -24.240 1.00 71.31 209 ASP A O 1
ATOM 1639 N N . LYS A 1 210 ? 6.244 6.544 -24.045 1.00 75.31 210 LYS A N 1
ATOM 1640 C CA . LYS A 1 210 ? 5.588 5.305 -24.478 1.00 75.31 210 LYS A CA 1
ATOM 1641 C C . LYS A 1 210 ? 5.486 4.260 -23.371 1.00 75.31 210 LYS A C 1
ATOM 1643 O O . LYS A 1 210 ? 4.743 3.292 -23.546 1.00 75.31 210 LYS A O 1
ATOM 1648 N N . GLY A 1 211 ? 6.224 4.405 -22.277 1.00 71.31 211 GLY A N 1
ATOM 1649 C CA . GLY A 1 211 ? 6.201 3.462 -21.173 1.00 71.31 211 GLY A CA 1
ATOM 1650 C C . GLY A 1 211 ? 5.129 3.808 -20.143 1.00 71.31 211 GLY A C 1
ATOM 1651 O O . GLY A 1 211 ? 4.793 4.964 -19.899 1.00 71.31 211 GLY A O 1
ATOM 1652 N N . VAL A 1 212 ? 4.572 2.769 -19.526 1.00 78.25 212 VAL A N 1
ATOM 1653 C CA . VAL A 1 212 ? 3.534 2.885 -18.498 1.00 78.25 212 VAL A CA 1
ATOM 1654 C C . VAL A 1 212 ? 3.942 2.021 -17.315 1.00 78.25 212 VAL A C 1
ATOM 1656 O O . VAL A 1 212 ? 4.359 0.878 -17.496 1.00 78.25 212 VAL A O 1
ATOM 1659 N N . ILE A 1 213 ? 3.800 2.561 -16.106 1.00 80.00 213 ILE A N 1
ATOM 1660 C CA . ILE A 1 213 ? 3.918 1.803 -14.859 1.00 80.00 213 ILE A CA 1
ATOM 1661 C C . ILE A 1 213 ? 2.514 1.658 -14.287 1.00 80.00 213 ILE A C 1
ATOM 1663 O O . ILE A 1 213 ? 1.819 2.654 -14.087 1.00 80.00 213 ILE A O 1
ATOM 1667 N N . PHE A 1 214 ? 2.107 0.425 -14.013 1.00 78.44 214 PHE A N 1
ATOM 1668 C CA . PHE A 1 214 ? 0.874 0.122 -13.302 1.00 78.44 214 PHE A CA 1
ATOM 1669 C C . PHE A 1 214 ? 1.193 -0.751 -12.092 1.00 78.44 214 PHE A C 1
ATOM 1671 O O . PHE A 1 214 ? 2.124 -1.554 -12.116 1.00 78.44 214 PHE A O 1
ATOM 1678 N N . LEU A 1 215 ? 0.418 -0.569 -11.029 1.00 77.31 215 LEU A N 1
ATOM 1679 C CA . LEU A 1 215 ? 0.410 -1.444 -9.870 1.00 77.31 215 LEU A CA 1
ATOM 1680 C C . LEU A 1 215 ? -0.908 -2.200 -9.923 1.00 77.31 215 LEU A C 1
ATOM 1682 O O . LEU A 1 215 ? -1.946 -1.575 -10.101 1.00 77.31 215 LEU A O 1
ATOM 1686 N N . ALA A 1 216 ? -0.851 -3.518 -9.804 1.00 82.81 216 ALA A N 1
ATOM 1687 C CA . ALA A 1 216 ? -2.038 -4.349 -9.758 1.00 82.81 216 ALA A CA 1
ATOM 1688 C C . ALA A 1 216 ? -1.960 -5.272 -8.549 1.00 82.81 216 ALA A C 1
ATOM 1690 O O . ALA A 1 216 ? -0.882 -5.746 -8.181 1.00 82.81 216 ALA A O 1
ATOM 1691 N N . LEU A 1 217 ? -3.109 -5.552 -7.950 1.00 76.31 217 LEU A N 1
ATOM 1692 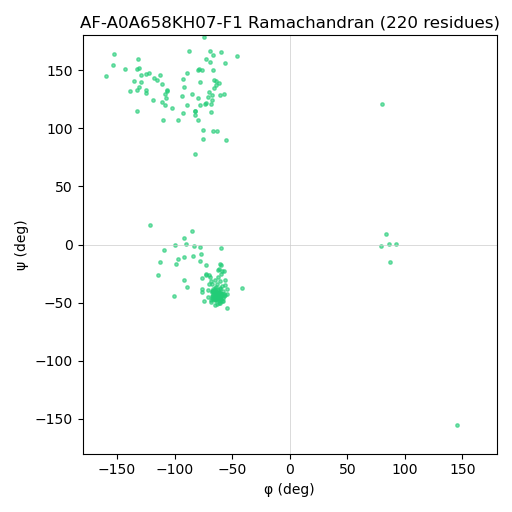C CA . LEU A 1 217 ? -3.243 -6.682 -7.047 1.00 76.31 217 LEU A CA 1
ATOM 1693 C C . LEU A 1 217 ? -3.147 -7.988 -7.846 1.00 76.31 217 LEU A C 1
ATOM 1695 O O . LEU A 1 217 ? -3.447 -8.035 -9.039 1.00 76.31 217 LEU A O 1
ATOM 1699 N N . ASN A 1 218 ? -2.782 -9.086 -7.180 1.00 74.81 218 ASN A N 1
ATOM 1700 C CA . ASN A 1 218 ? -2.675 -10.402 -7.826 1.00 74.81 218 ASN A CA 1
ATOM 1701 C C . ASN A 1 218 ? -4.001 -10.890 -8.446 1.00 74.81 218 ASN A C 1
ATOM 1703 O O . ASN A 1 218 ? -3.988 -11.788 -9.282 1.00 74.81 218 ASN A O 1
ATOM 1707 N N . ASN A 1 219 ? -5.137 -10.312 -8.043 1.00 70.62 219 ASN A N 1
ATOM 1708 C CA . ASN A 1 219 ? -6.458 -10.583 -8.612 1.00 70.62 219 ASN A CA 1
ATOM 1709 C C . ASN A 1 219 ? -6.759 -9.770 -9.893 1.00 70.62 219 ASN A C 1
ATOM 1711 O O . ASN A 1 219 ? -7.825 -9.949 -10.475 1.00 70.62 219 ASN A O 1
ATOM 1715 N N . GLY A 1 220 ? -5.840 -8.904 -10.336 1.00 67.06 220 GLY A N 1
ATOM 1716 C CA . GLY A 1 220 ? -5.971 -8.086 -11.542 1.00 67.06 220 GLY A CA 1
ATOM 1717 C C . GLY A 1 220 ? -6.566 -6.691 -11.331 1.00 67.06 220 GLY A C 1
ATOM 1718 O O . GLY A 1 220 ? -6.689 -5.956 -12.311 1.00 67.06 220 GLY A O 1
ATOM 1719 N N . ASP A 1 221 ? -6.908 -6.301 -10.099 1.00 73.31 221 ASP A N 1
ATOM 1720 C CA . ASP A 1 221 ? -7.381 -4.942 -9.813 1.00 73.31 221 ASP A CA 1
ATOM 1721 C C . ASP A 1 221 ? -6.229 -3.931 -9.924 1.00 73.31 221 ASP A C 1
ATOM 1723 O O . ASP A 1 221 ? -5.188 -4.110 -9.287 1.00 73.31 221 ASP A O 1
ATOM 1727 N N . LEU A 1 222 ? -6.441 -2.879 -10.725 1.00 64.62 222 LEU A N 1
ATOM 1728 C CA . LEU A 1 222 ? -5.517 -1.765 -11.002 1.00 64.62 222 LEU A CA 1
ATOM 1729 C C . LEU A 1 222 ? -5.786 -0.552 -10.112 1.00 64.62 222 LEU A C 1
ATOM 1731 O O . LEU A 1 222 ? -6.983 -0.207 -9.969 1.00 64.62 222 LEU A O 1
#

Mean predicted aligned error: 9.71 Å

Solvent-accessible surface area (backbone atoms only — not comparable to full-atom values): 12695 Å² total; per-residue (Å²): 143,81,87,83,84,76,86,78,82,78,76,54,70,69,58,56,52,53,51,50,52,52,50,52,51,51,53,53,51,50,52,52,50,52,50,53,50,49,51,53,51,51,50,51,50,52,51,54,51,49,52,53,52,51,50,52,50,51,52,51,52,51,50,51,52,51,49,46,53,50,50,50,49,53,54,46,50,56,50,40,59,50,52,53,58,39,66,78,72,58,84,48,71,75,52,47,56,53,49,22,55,46,40,34,53,50,41,75,76,36,80,64,42,74,40,38,37,33,26,37,65,77,19,37,67,67,38,38,29,60,90,70,70,86,65,97,45,71,46,52,87,35,67,65,45,45,48,40,70,78,34,94,59,75,56,75,46,80,42,71,77,40,71,38,93,90,76,67,46,53,22,36,40,38,31,32,46,28,49,41,100,88,67,48,72,42,23,37,37,38,36,31,29,41,52,65,53,56,52,59,54,57,70,71,53,94,60,60,102,83,61,82,90,82,68,63,49,98,89,68,53,106

Secondary structure (DSSP, 8-state):
------------HHHHHHHHHHHHHHHHHHHHHHHHHHHHHHHHHHHHHHHHHHHHHHHHHHHHHHHHHHHHHHHHHHHHHHHHHHTTT---HHHHHHHHHHHHHHHHHSTT--EEEEEETT-BEEEES-SS---S-B-TTSHHHHHHHH----S-EEPPPEE-TTT--EEEEEEEEEE-TTS-EEEEEEEEEEHHHHHHHHTTS---TT-------TTS--

InterPro domains:
  IPR029151 Periplasmic sensor-like domain superfamily [SSF103190] (109-201)

Radius of gyration: 35.1 Å; Cα contacts (8 Å, |Δi|>4): 253; chains: 1; bounding box: 101×32×102 Å